Protein AF-A0AAV7KJI5-F1 (afdb_monomer_lite)

Secondary structure (DSSP, 8-state):
----TTS---BTTTBS--PPPTTSPPBHHHHHHHHHHHHHH-TTS-HHHHHHHHHHHHHHHHHHTTPPB--HHHHHHHIIIIIIIHHHHHHHHTTT---HHHHHHHHHHHSSB---B--GGGGS-HHHHHHHHHHHHHHHHHSTTT--S--EEEEEEEEEEEEEEEE-TTS-EEEEEEEEEEEEEEEETTTEEEEEE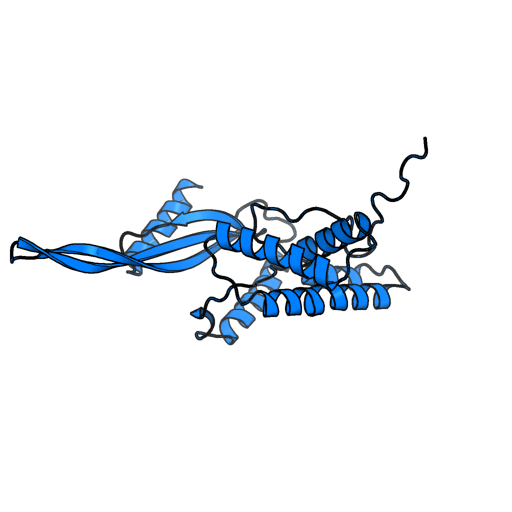--SSSSHHHHHHHHHHHHHTT-

Foldseek 3Di:
DDDDPQAWDADLQLGTQDAQDLQFQGFLSNLLSPLVVVCSVDVPQDLLNSLLVSLVSNCNSCVVVVFAFDDSVVSSVCCVPVRVVLVVVVSVVCPPDPDVVVSVVVNVSRRDGPDGGPDPVVVPDPPVVVVCVVVVVVVCVVCVPDDPDFPDKDKDKDWDWDWDFDQDPVRDTDTDTDIWIKIFIATPPPRHGLDIDTFPDPDPVRVVVRVVVSVVVVD

Sequence (219 aa):
MAENTRSKVFHPIFGYPGPIPENQLPTKLDLYNHYRMLRNEDSKSTRDDIAKELTEVLVRIYNLASIPTISELKIKQYINSDIIERAKYYGKSIQNKQQPDRIQPIISEFNVLFDVSSCKCLIQEDKTRRSRFSVRKELANEAHETINDISAIYFDGRKDQTRVLVEREDGHLHQDTANEEHYTVLSEPGNQYVAHVTPSSGKAKDIARELTDLCRERN

pLDDT: mean 78.89, std 15.3, range [34.59, 96.06]

Organism: NCBI:txid111878

Structure (mmCIF, N/CA/C/O backbone):
data_AF-A0AAV7KJI5-F1
#
_entry.id   AF-A0AAV7KJI5-F1
#
loop_
_atom_site.group_PDB
_atom_site.id
_atom_site.type_symbol
_atom_site.label_atom_id
_atom_site.label_alt_id
_atom_site.label_comp_id
_atom_site.label_asym_id
_atom_site.label_entity_id
_atom_site.label_seq_id
_atom_site.pdbx_PDB_ins_code
_atom_site.Cartn_x
_atom_site.Cartn_y
_atom_site.Cartn_z
_atom_site.occupancy
_atom_site.B_iso_or_equiv
_atom_site.auth_seq_id
_atom_site.auth_comp_id
_atom_site.auth_asym_id
_atom_site.auth_atom_id
_atom_site.pdbx_PDB_model_num
ATOM 1 N N . MET A 1 1 ? 9.181 21.357 -35.802 1.00 34.88 1 MET A N 1
ATOM 2 C CA . MET A 1 1 ? 8.713 21.113 -34.423 1.00 34.88 1 MET A CA 1
ATOM 3 C C . MET A 1 1 ? 9.007 19.653 -34.134 1.00 34.88 1 MET A C 1
ATOM 5 O O . MET A 1 1 ? 8.497 18.810 -34.853 1.00 34.88 1 MET A O 1
ATOM 9 N N . ALA A 1 2 ? 9.959 19.363 -33.247 1.00 34.59 2 ALA A N 1
ATOM 10 C CA . ALA A 1 2 ? 10.408 17.994 -32.998 1.00 34.59 2 ALA A CA 1
ATOM 11 C C . ALA A 1 2 ? 9.456 17.329 -31.997 1.00 34.59 2 ALA A C 1
ATOM 13 O O . ALA A 1 2 ? 9.423 17.706 -30.828 1.00 34.59 2 ALA A O 1
ATOM 14 N N . GLU A 1 3 ? 8.651 16.385 -32.474 1.00 40.00 3 GLU A N 1
ATOM 15 C CA . GLU A 1 3 ? 7.761 15.588 -31.637 1.00 40.00 3 GLU A CA 1
ATOM 16 C C . GLU A 1 3 ? 8.585 14.606 -30.790 1.00 40.00 3 GLU A C 1
ATOM 18 O O . GLU A 1 3 ? 9.380 13.813 -31.297 1.00 40.00 3 GLU A O 1
ATOM 23 N N . ASN A 1 4 ? 8.415 14.697 -29.471 1.00 39.59 4 ASN A N 1
ATOM 24 C CA . ASN A 1 4 ? 9.103 13.913 -28.447 1.00 39.59 4 ASN A CA 1
ATOM 25 C C . ASN A 1 4 ? 8.968 12.390 -28.669 1.00 39.59 4 ASN A C 1
ATOM 27 O O . ASN A 1 4 ? 8.004 11.761 -28.238 1.00 39.59 4 ASN A O 1
ATOM 31 N N . THR A 1 5 ? 9.988 11.754 -29.247 1.00 47.38 5 THR A N 1
ATOM 32 C CA . THR A 1 5 ? 10.053 10.295 -29.482 1.00 47.38 5 THR A CA 1
ATOM 33 C C . THR A 1 5 ? 10.518 9.489 -28.253 1.00 47.38 5 THR A C 1
ATOM 35 O O . THR A 1 5 ? 11.199 8.475 -28.383 1.00 47.38 5 THR A O 1
ATOM 38 N N . ARG A 1 6 ? 10.203 9.934 -27.028 1.00 45.97 6 ARG A N 1
ATOM 39 C CA . ARG A 1 6 ? 10.620 9.255 -25.777 1.00 45.97 6 ARG A CA 1
ATOM 40 C C . ARG A 1 6 ? 9.478 8.828 -24.859 1.00 45.97 6 ARG A C 1
ATOM 42 O O . ARG A 1 6 ? 9.730 8.327 -23.767 1.00 45.97 6 ARG A O 1
ATOM 49 N N . SER A 1 7 ? 8.228 8.948 -25.299 1.00 46.50 7 SER A N 1
ATOM 50 C CA . SER A 1 7 ? 7.136 8.275 -24.598 1.00 46.50 7 SER A CA 1
ATOM 51 C C . SER A 1 7 ? 7.312 6.748 -24.734 1.00 46.50 7 SER A C 1
ATOM 53 O O . SER A 1 7 ? 7.522 6.272 -25.848 1.00 46.50 7 SER A O 1
ATOM 55 N N . LYS A 1 8 ? 7.130 5.984 -23.647 1.00 55.50 8 LYS A N 1
ATOM 56 C CA . LYS A 1 8 ? 6.668 4.573 -23.683 1.00 55.50 8 LYS A CA 1
ATOM 57 C C . LYS A 1 8 ? 7.694 3.459 -23.981 1.00 55.50 8 LYS A C 1
ATOM 59 O O . LYS A 1 8 ? 7.373 2.524 -24.712 1.00 55.50 8 LYS A O 1
ATOM 64 N N . VAL A 1 9 ? 8.898 3.454 -23.399 1.00 69.19 9 VAL A N 1
ATOM 65 C CA . VAL A 1 9 ? 9.767 2.259 -23.526 1.00 69.19 9 VAL A CA 1
ATOM 66 C C . VAL A 1 9 ? 9.162 1.099 -22.724 1.00 69.19 9 VAL A C 1
ATOM 68 O O . VAL A 1 9 ? 9.193 1.092 -21.492 1.00 69.19 9 VAL A O 1
ATOM 71 N N . PHE A 1 10 ? 8.588 0.126 -23.422 1.00 76.62 10 PHE A N 1
ATOM 72 C CA . PHE A 1 10 ? 8.086 -1.128 -22.865 1.00 76.62 10 PHE A CA 1
ATOM 73 C C . PHE A 1 10 ? 9.197 -1.866 -22.094 1.00 76.62 10 PHE A C 1
ATOM 75 O O . PHE A 1 10 ? 10.307 -2.020 -22.602 1.00 76.62 10 PHE A O 1
ATOM 82 N N . HIS A 1 11 ? 8.929 -2.298 -20.857 1.00 81.00 11 HIS A N 1
ATOM 83 C CA . HIS A 1 11 ? 9.826 -3.189 -20.119 1.00 81.00 11 HIS A CA 1
ATOM 84 C C . HIS A 1 11 ? 9.469 -4.647 -20.437 1.00 81.00 11 HIS A C 1
ATOM 86 O O . HIS A 1 11 ? 8.316 -5.018 -20.220 1.00 81.00 11 HIS A O 1
ATOM 92 N N . PRO A 1 12 ? 10.425 -5.505 -20.843 1.00 78.00 12 PRO A N 1
ATOM 93 C CA . PRO A 1 12 ? 10.138 -6.886 -21.255 1.00 78.00 12 PRO A CA 1
ATOM 94 C C . PRO A 1 12 ? 9.394 -7.743 -20.221 1.00 78.00 12 PRO A C 1
ATOM 96 O O . PRO A 1 12 ? 8.715 -8.689 -20.594 1.00 78.00 12 PRO A O 1
ATOM 99 N N . ILE A 1 13 ? 9.548 -7.424 -18.931 1.00 82.75 13 ILE A N 1
ATOM 100 C CA . ILE A 1 13 ? 8.927 -8.157 -17.812 1.00 82.75 13 ILE A CA 1
ATOM 101 C C . ILE A 1 13 ? 7.709 -7.413 -17.249 1.00 82.75 13 ILE A C 1
ATOM 103 O O . ILE A 1 13 ? 6.738 -8.035 -16.847 1.00 82.75 13 ILE A O 1
ATOM 107 N N . PHE A 1 14 ? 7.770 -6.082 -17.188 1.00 86.94 14 PHE A N 1
ATOM 108 C CA . PHE A 1 14 ? 6.873 -5.274 -16.345 1.00 86.94 14 PHE A CA 1
ATOM 109 C C . PHE A 1 14 ? 5.936 -4.379 -17.163 1.00 86.94 14 PHE A C 1
ATOM 111 O O . PHE A 1 14 ? 5.102 -3.676 -16.606 1.00 86.94 14 PHE A O 1
ATOM 118 N N . GLY A 1 15 ? 6.057 -4.409 -18.492 1.00 86.31 15 GLY A N 1
ATOM 119 C CA . GLY A 1 15 ? 5.170 -3.687 -19.388 1.00 86.31 15 GLY A CA 1
ATOM 120 C C . GLY A 1 15 ? 5.436 -2.184 -19.444 1.00 86.31 15 GLY A C 1
ATOM 121 O O . GLY A 1 15 ? 6.583 -1.716 -19.401 1.00 86.31 15 GLY A O 1
ATOM 122 N N . TYR A 1 16 ? 4.362 -1.425 -19.639 1.00 87.62 16 TYR A N 1
ATOM 123 C CA . TYR A 1 16 ? 4.421 0.021 -19.814 1.00 87.62 16 TYR A CA 1
ATOM 124 C C . TYR A 1 16 ? 4.447 0.753 -18.466 1.00 87.62 16 TYR A C 1
ATOM 126 O O . TYR A 1 16 ? 3.773 0.330 -17.530 1.00 87.62 16 TYR A O 1
ATOM 134 N N . PRO A 1 17 ? 5.207 1.859 -18.359 1.00 91.25 17 PRO A N 1
ATOM 135 C CA . PRO A 1 17 ? 5.111 2.739 -17.200 1.00 91.25 17 PRO A CA 1
ATOM 136 C C . PRO A 1 17 ? 3.705 3.349 -17.110 1.00 91.25 17 PRO A C 1
ATOM 138 O O . PRO A 1 17 ? 3.069 3.584 -18.139 1.00 91.25 17 PRO A O 1
ATOM 141 N N . GLY A 1 18 ? 3.248 3.629 -15.893 1.00 90.50 18 GLY A N 1
ATOM 142 C CA . GLY A 1 18 ? 1.909 4.152 -15.637 1.00 90.50 18 GLY A CA 1
ATOM 143 C C . GLY A 1 18 ? 1.762 4.720 -14.223 1.00 90.50 18 GLY A C 1
ATOM 144 O O . GLY A 1 18 ? 2.649 4.513 -13.392 1.00 90.50 18 GLY A O 1
ATOM 145 N N . PRO A 1 19 ? 0.677 5.467 -13.958 1.00 91.88 19 PRO A N 1
ATOM 146 C CA . PRO A 1 19 ? 0.412 6.055 -12.651 1.00 91.88 19 PRO A CA 1
ATOM 147 C C . PRO A 1 19 ? 0.072 4.993 -11.599 1.00 91.88 19 PRO A C 1
ATOM 149 O O . PRO A 1 19 ? -0.414 3.913 -11.936 1.00 91.88 19 PRO A O 1
ATOM 152 N N . ILE A 1 20 ? 0.291 5.320 -10.321 1.00 92.12 20 ILE A N 1
ATOM 153 C CA . ILE A 1 20 ? -0.246 4.516 -9.218 1.00 92.12 20 ILE A CA 1
ATOM 154 C C . ILE A 1 20 ? -1.761 4.743 -9.158 1.00 92.12 20 ILE A C 1
ATOM 156 O O . ILE A 1 20 ? -2.197 5.894 -9.205 1.00 92.12 20 ILE A O 1
ATOM 160 N N . PRO A 1 21 ? -2.574 3.686 -9.045 1.00 87.69 21 PRO A N 1
ATOM 161 C CA . PRO A 1 21 ? -4.011 3.835 -8.879 1.00 87.69 21 PRO A CA 1
ATOM 162 C C . PRO A 1 21 ? -4.333 4.39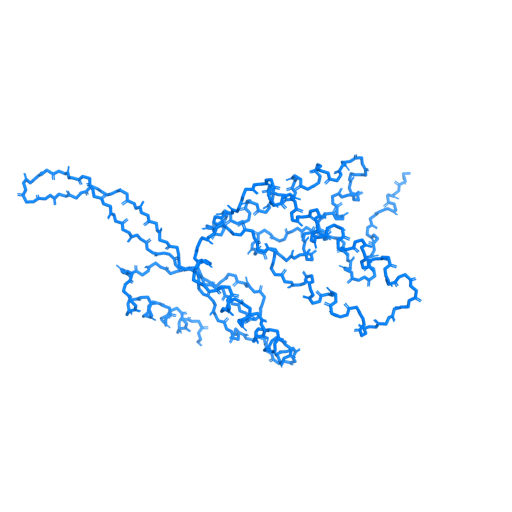5 -7.484 1.00 87.69 21 PRO A C 1
ATOM 164 O O . PRO A 1 21 ? -3.939 3.827 -6.471 1.00 87.69 21 PRO A O 1
ATOM 167 N N . GLU A 1 22 ? -5.058 5.514 -7.427 1.00 82.50 22 GLU A N 1
ATOM 168 C CA . GLU A 1 22 ? -5.331 6.233 -6.167 1.00 82.50 22 GLU A CA 1
ATOM 169 C C . GLU A 1 22 ? -6.408 5.565 -5.296 1.00 82.50 22 GLU A C 1
ATOM 171 O O . GLU A 1 22 ? -6.416 5.733 -4.080 1.00 82.50 22 GLU A O 1
ATOM 176 N N . ASN A 1 23 ? -7.299 4.781 -5.912 1.00 83.62 23 ASN A N 1
ATOM 177 C CA . ASN A 1 23 ? -8.471 4.182 -5.258 1.00 83.62 23 ASN A CA 1
ATOM 178 C C . ASN A 1 23 ? -8.266 2.718 -4.832 1.00 83.62 23 ASN A C 1
ATOM 180 O O . ASN A 1 23 ? -9.233 2.031 -4.506 1.00 83.62 23 ASN A O 1
ATOM 184 N N . GLN A 1 24 ? -7.034 2.212 -4.870 1.00 86.00 24 GLN A N 1
ATOM 185 C CA . GLN A 1 24 ? -6.709 0.860 -4.417 1.00 86.00 24 GLN A CA 1
ATOM 186 C C . GLN A 1 24 ? -5.315 0.829 -3.801 1.00 86.00 24 GLN A C 1
ATOM 188 O O . GLN A 1 24 ? -4.459 1.653 -4.124 1.00 86.00 24 GLN A O 1
ATOM 193 N N . LEU A 1 25 ? -5.071 -0.142 -2.922 1.00 88.81 25 LEU A N 1
ATOM 194 C CA . LEU A 1 25 ? -3.738 -0.316 -2.365 1.00 88.81 25 LEU A CA 1
ATOM 195 C C . LEU A 1 25 ? -2.778 -0.821 -3.457 1.00 88.81 25 LEU A C 1
ATOM 197 O O . LEU A 1 25 ? -3.089 -1.797 -4.142 1.00 88.81 25 LEU A O 1
ATOM 201 N N . PRO A 1 26 ? -1.609 -0.186 -3.629 1.00 93.94 26 PRO A N 1
ATOM 202 C CA . PRO A 1 26 ? -0.762 -0.454 -4.777 1.00 93.94 26 PRO A CA 1
ATOM 203 C C . PRO A 1 26 ? 0.067 -1.724 -4.621 1.00 93.94 26 PRO A C 1
ATOM 205 O O . PRO A 1 26 ? 0.576 -2.062 -3.546 1.00 93.94 26 PRO A O 1
ATOM 208 N N . THR A 1 27 ? 0.260 -2.407 -5.741 1.00 94.12 27 THR A N 1
ATOM 209 C CA . THR A 1 27 ? 1.185 -3.530 -5.856 1.00 94.12 27 THR A CA 1
ATOM 210 C C . THR A 1 27 ? 2.627 -3.049 -6.014 1.00 94.12 27 THR A C 1
ATOM 212 O O . THR A 1 27 ? 2.916 -1.877 -6.286 1.00 94.12 27 THR A O 1
ATOM 215 N N . LYS A 1 28 ? 3.578 -3.979 -5.891 1.00 94.50 28 LYS A N 1
ATOM 216 C CA . LYS A 1 28 ? 4.982 -3.706 -6.237 1.00 94.50 28 LYS A CA 1
ATOM 217 C C . LYS A 1 28 ? 5.140 -3.315 -7.709 1.00 94.50 28 LYS A C 1
ATOM 219 O O . LYS A 1 28 ? 6.013 -2.507 -8.032 1.00 94.50 28 LYS A O 1
ATOM 224 N N . LEU A 1 29 ? 4.314 -3.882 -8.589 1.00 93.38 29 LEU A N 1
ATOM 225 C CA . LEU A 1 29 ? 4.296 -3.565 -10.012 1.00 93.38 29 LEU A CA 1
ATOM 226 C C . LEU A 1 29 ? 3.851 -2.121 -10.254 1.00 93.38 29 LEU A C 1
ATOM 228 O O . LEU A 1 29 ? 4.531 -1.410 -10.992 1.00 93.38 29 LEU A O 1
ATOM 232 N N . ASP A 1 30 ? 2.785 -1.670 -9.590 1.00 94.56 30 ASP A N 1
ATOM 233 C CA . ASP A 1 30 ? 2.284 -0.292 -9.706 1.00 94.56 30 ASP A CA 1
ATOM 234 C C . ASP A 1 30 ? 3.368 0.718 -9.316 1.00 94.56 30 ASP A C 1
ATOM 236 O O . ASP A 1 30 ? 3.661 1.658 -10.057 1.00 94.56 30 ASP A O 1
ATOM 240 N N . LEU A 1 31 ? 4.051 0.465 -8.194 1.00 94.56 31 LEU A N 1
ATOM 241 C CA . LEU A 1 31 ? 5.170 1.289 -7.735 1.00 94.56 31 LEU A CA 1
ATOM 242 C C . LEU A 1 31 ? 6.329 1.314 -8.725 1.00 94.56 31 LEU A C 1
ATOM 244 O O . LEU A 1 31 ? 6.914 2.369 -8.969 1.00 94.56 31 LEU A O 1
ATOM 248 N N . TYR A 1 32 ? 6.683 0.163 -9.297 1.00 94.56 32 TYR A N 1
ATOM 249 C CA . TYR A 1 32 ? 7.752 0.096 -10.285 1.00 94.56 32 TYR A CA 1
ATOM 250 C C . TYR A 1 32 ? 7.386 0.834 -11.579 1.00 94.56 32 TYR A C 1
ATOM 252 O O . TYR A 1 32 ? 8.214 1.556 -12.145 1.00 94.56 32 TYR A O 1
ATOM 260 N N . ASN A 1 33 ? 6.150 0.683 -12.046 1.00 93.44 33 ASN A N 1
ATOM 261 C CA . ASN A 1 33 ? 5.668 1.342 -13.253 1.00 93.44 33 ASN A CA 1
ATOM 262 C C . ASN A 1 33 ? 5.593 2.859 -13.071 1.00 93.44 33 ASN A C 1
ATOM 264 O O . ASN A 1 33 ? 6.010 3.585 -13.979 1.00 93.44 33 ASN A O 1
ATOM 268 N N . HIS A 1 34 ? 5.194 3.330 -11.890 1.00 93.88 34 HIS A N 1
ATOM 269 C CA . HIS A 1 34 ? 5.206 4.752 -11.561 1.00 93.88 34 HIS A CA 1
ATOM 270 C C . HIS A 1 34 ? 6.619 5.304 -11.390 1.00 93.88 34 HIS A C 1
ATOM 272 O O . HIS A 1 34 ? 6.947 6.337 -11.964 1.00 93.88 34 HIS A O 1
ATOM 278 N N . TYR A 1 35 ? 7.508 4.567 -10.713 1.00 93.31 35 TYR A N 1
ATOM 279 C CA . TYR A 1 35 ? 8.932 4.904 -10.636 1.00 93.31 35 TYR A CA 1
ATOM 280 C C . TYR A 1 35 ? 9.530 5.142 -12.029 1.00 93.31 35 TYR A C 1
ATOM 282 O O . TYR A 1 35 ? 10.266 6.104 -12.257 1.00 93.31 35 TYR A O 1
ATOM 290 N N . ARG A 1 36 ? 9.217 4.258 -12.984 1.00 91.62 36 ARG A N 1
ATOM 291 C CA . ARG A 1 36 ? 9.671 4.401 -14.371 1.00 91.62 36 ARG A CA 1
ATOM 292 C C . ARG A 1 36 ? 9.017 5.576 -15.084 1.00 91.62 36 ARG A C 1
ATOM 294 O O . ARG A 1 36 ? 9.694 6.198 -15.894 1.00 91.62 36 ARG A O 1
ATOM 301 N N . MET A 1 37 ? 7.740 5.851 -14.824 1.00 91.62 37 MET A N 1
ATOM 302 C CA . MET A 1 37 ? 7.028 7.003 -15.380 1.00 91.62 37 MET A CA 1
ATOM 303 C C . MET A 1 37 ? 7.731 8.304 -14.979 1.00 91.62 37 MET A C 1
ATOM 305 O O . MET A 1 37 ? 8.236 9.001 -15.856 1.00 91.62 37 MET A O 1
ATOM 309 N N . LEU A 1 38 ? 7.917 8.521 -13.673 1.00 90.88 38 LEU A N 1
ATOM 310 C CA . LEU A 1 38 ? 8.595 9.696 -13.117 1.00 90.88 38 LEU A CA 1
ATOM 311 C C . LEU A 1 38 ? 10.031 9.828 -13.634 1.00 90.88 38 LEU A C 1
ATOM 313 O O . LEU A 1 38 ? 10.463 10.896 -14.059 1.00 90.88 38 LEU A O 1
ATOM 317 N N . ARG A 1 39 ? 10.772 8.716 -13.697 1.00 89.06 39 ARG A N 1
ATOM 318 C CA . ARG A 1 39 ? 12.143 8.718 -14.224 1.00 89.06 39 ARG A CA 1
ATOM 319 C C . ARG A 1 39 ? 12.229 9.047 -15.719 1.00 89.06 39 ARG A C 1
ATOM 321 O O . ARG A 1 39 ? 13.261 9.540 -16.177 1.00 89.06 39 ARG A O 1
ATOM 328 N N . ASN A 1 40 ? 11.198 8.712 -16.491 1.00 86.06 40 ASN A N 1
ATOM 329 C CA . ASN A 1 40 ? 11.136 9.043 -17.912 1.00 86.06 40 ASN A CA 1
ATOM 330 C C . ASN A 1 40 ? 10.734 10.507 -18.131 1.00 86.06 40 ASN A C 1
ATOM 332 O O . ASN A 1 40 ? 11.201 11.113 -19.093 1.00 86.06 40 ASN A O 1
ATOM 336 N N . GLU A 1 41 ? 9.881 11.050 -17.261 1.00 85.44 41 GLU A N 1
ATOM 337 C CA . GLU A 1 41 ? 9.426 12.444 -17.287 1.00 85.44 41 GLU A CA 1
ATOM 338 C C . GLU A 1 41 ? 10.533 13.409 -16.853 1.00 85.44 41 GLU A C 1
ATOM 340 O O . GLU A 1 41 ? 10.790 14.396 -17.545 1.00 85.44 41 GLU A O 1
ATOM 345 N N . ASP A 1 42 ? 11.260 13.078 -15.784 1.00 84.25 42 ASP A N 1
ATOM 346 C CA . ASP A 1 42 ? 12.420 13.833 -15.329 1.00 84.25 42 ASP A CA 1
ATOM 347 C C . ASP A 1 42 ? 13.654 12.943 -15.130 1.00 84.25 42 ASP A C 1
ATOM 349 O O . ASP A 1 42 ? 13.923 12.375 -14.071 1.00 84.25 42 ASP A O 1
ATOM 353 N N . SER A 1 43 ? 14.479 12.886 -16.176 1.00 77.38 43 SER A N 1
ATOM 354 C CA . SER A 1 43 ? 15.752 12.157 -16.152 1.00 77.38 43 SER A CA 1
ATOM 355 C C . SER A 1 43 ? 16.803 12.723 -15.184 1.00 77.38 43 SER A C 1
ATOM 357 O O . SER A 1 43 ? 17.810 12.049 -14.949 1.00 77.38 43 SER A O 1
ATOM 359 N N . LYS A 1 44 ? 16.616 13.946 -14.660 1.00 85.12 44 LYS A N 1
ATOM 360 C CA . LYS A 1 44 ? 17.558 14.589 -13.729 1.00 85.12 44 LYS A CA 1
ATOM 361 C C . LYS A 1 44 ? 17.265 14.242 -12.275 1.00 85.12 44 LYS A C 1
ATOM 363 O O . LYS A 1 44 ? 18.202 14.232 -11.478 1.00 85.12 44 LYS A O 1
ATOM 368 N N . SER A 1 45 ? 16.005 13.960 -11.950 1.00 87.00 45 SER A N 1
ATOM 369 C CA . SER A 1 45 ? 15.586 13.566 -10.608 1.00 87.00 45 SER A CA 1
ATOM 370 C C . SER A 1 45 ? 16.392 12.366 -10.117 1.00 87.00 45 SER A C 1
ATOM 372 O O . SER A 1 45 ? 16.588 11.368 -10.826 1.00 87.00 45 SER A O 1
ATOM 374 N N . THR A 1 46 ? 16.910 12.461 -8.892 1.00 90.31 46 THR A N 1
ATOM 375 C CA . THR A 1 46 ? 17.709 11.376 -8.333 1.00 90.31 46 THR A CA 1
ATOM 376 C C . THR A 1 46 ? 16.814 10.209 -7.930 1.00 90.31 46 THR A C 1
ATOM 378 O O . THR A 1 46 ? 15.600 10.324 -7.761 1.00 90.31 46 THR A O 1
ATOM 381 N N . ARG A 1 47 ? 17.424 9.037 -7.727 1.00 87.62 47 ARG A N 1
ATOM 382 C CA . ARG A 1 47 ? 16.702 7.872 -7.200 1.00 87.62 47 ARG A CA 1
ATOM 383 C C . ARG A 1 47 ? 16.045 8.172 -5.845 1.00 87.62 47 ARG A C 1
ATOM 385 O O . ARG A 1 47 ? 14.993 7.605 -5.573 1.00 87.62 47 ARG A O 1
ATOM 392 N N . ASP A 1 48 ? 16.667 9.010 -5.016 1.00 89.12 48 ASP A N 1
ATOM 393 C CA . ASP A 1 48 ? 16.123 9.353 -3.701 1.00 89.12 48 ASP A CA 1
ATOM 394 C C . ASP A 1 48 ? 14.935 10.317 -3.803 1.00 89.12 48 ASP A C 1
ATOM 396 O O . ASP A 1 48 ? 13.958 10.129 -3.081 1.00 89.12 48 ASP A O 1
ATOM 400 N N . ASP A 1 49 ? 14.979 11.262 -4.749 1.00 91.62 49 ASP A N 1
ATOM 401 C CA . ASP A 1 49 ? 13.875 12.194 -5.017 1.00 91.62 49 ASP A CA 1
ATOM 402 C C . ASP A 1 49 ? 12.619 11.435 -5.459 1.00 91.62 49 ASP A C 1
ATOM 404 O O . ASP A 1 49 ? 11.556 11.584 -4.862 1.00 91.62 49 ASP A O 1
ATOM 408 N N . ILE A 1 50 ? 12.763 10.515 -6.420 1.00 92.88 50 ILE A N 1
ATOM 409 C CA . ILE A 1 50 ? 11.640 9.694 -6.898 1.00 92.88 50 ILE A CA 1
ATOM 410 C C . ILE A 1 50 ? 11.130 8.766 -5.782 1.00 92.88 50 ILE A C 1
ATOM 412 O O . ILE A 1 50 ? 9.928 8.565 -5.628 1.00 92.88 50 ILE A O 1
ATOM 416 N N . ALA A 1 51 ? 12.025 8.190 -4.968 1.00 93.56 51 ALA A N 1
ATOM 417 C CA . ALA A 1 51 ? 11.616 7.352 -3.837 1.00 93.56 51 ALA A CA 1
ATOM 418 C C . ALA A 1 51 ? 10.854 8.149 -2.767 1.00 93.56 51 ALA A C 1
ATOM 420 O O . ALA A 1 51 ? 9.966 7.599 -2.112 1.00 93.56 51 ALA A O 1
ATOM 421 N N . LYS A 1 52 ? 11.195 9.428 -2.581 1.00 94.38 52 LYS A N 1
ATOM 422 C CA . LYS A 1 52 ? 10.468 10.340 -1.699 1.00 94.38 52 LYS A CA 1
ATOM 423 C C . LYS A 1 52 ? 9.063 10.605 -2.238 1.00 94.38 52 LYS A C 1
ATOM 425 O O . LYS A 1 52 ? 8.109 10.391 -1.501 1.00 94.38 52 LYS A O 1
ATOM 430 N N . GLU A 1 53 ? 8.932 10.951 -3.514 1.00 94.19 53 GLU A N 1
ATOM 431 C CA . GLU A 1 53 ? 7.629 11.170 -4.156 1.00 94.19 53 GLU A CA 1
ATOM 432 C C . GLU A 1 53 ? 6.727 9.928 -4.067 1.00 94.19 53 GLU A C 1
ATOM 434 O O . GLU A 1 53 ? 5.588 10.004 -3.610 1.00 94.19 53 GLU A O 1
ATOM 439 N N . LEU A 1 54 ? 7.271 8.748 -4.380 1.00 94.62 54 LEU A N 1
ATOM 440 C CA . LEU A 1 54 ? 6.563 7.474 -4.221 1.00 94.62 54 LEU A CA 1
ATOM 441 C C . LEU A 1 54 ? 6.108 7.234 -2.776 1.00 94.62 54 LEU A C 1
ATOM 443 O O . LEU A 1 54 ? 5.012 6.728 -2.551 1.00 94.62 54 LEU A O 1
ATOM 447 N N . THR A 1 55 ? 6.937 7.593 -1.795 1.00 96.06 55 THR A N 1
ATOM 448 C CA . THR A 1 55 ? 6.591 7.466 -0.372 1.00 96.06 55 THR A CA 1
ATOM 449 C C . THR A 1 55 ? 5.427 8.383 -0.007 1.00 96.06 55 THR A C 1
ATOM 451 O O . THR A 1 55 ? 4.500 7.936 0.663 1.00 96.06 55 THR A O 1
ATOM 454 N N . GLU A 1 56 ? 5.429 9.631 -0.477 1.00 94.69 56 GLU A N 1
ATOM 455 C CA . GLU A 1 56 ? 4.342 10.586 -0.235 1.00 94.69 56 GLU A CA 1
ATOM 456 C C . GLU A 1 56 ? 3.018 10.105 -0.851 1.00 94.69 56 GLU A C 1
ATOM 458 O O . GLU A 1 56 ? 1.969 10.178 -0.207 1.00 94.69 56 GLU A O 1
ATOM 463 N N . VAL A 1 57 ? 3.059 9.556 -2.071 1.00 94.38 57 VAL A N 1
ATOM 464 C CA . VAL A 1 57 ? 1.883 8.958 -2.727 1.00 94.38 57 VAL A CA 1
ATOM 465 C C . VAL A 1 57 ? 1.381 7.737 -1.952 1.00 94.38 57 VAL A C 1
ATOM 467 O O . VAL A 1 57 ? 0.186 7.635 -1.680 1.00 94.38 57 VAL A O 1
ATOM 470 N N . LEU A 1 58 ? 2.280 6.843 -1.532 1.00 94.12 58 LEU A N 1
ATOM 471 C CA . LEU A 1 58 ? 1.924 5.666 -0.736 1.00 94.12 58 LEU A CA 1
ATOM 472 C C . LEU A 1 58 ? 1.248 6.035 0.580 1.00 94.12 58 LEU A C 1
ATOM 474 O O . LEU A 1 58 ? 0.179 5.515 0.886 1.00 94.12 58 LEU A O 1
ATOM 478 N N . VAL A 1 59 ? 1.857 6.937 1.348 1.00 93.94 59 VAL A N 1
ATOM 479 C CA . VAL A 1 59 ? 1.307 7.389 2.631 1.00 93.94 59 VAL A CA 1
ATOM 480 C C . VAL A 1 59 ? -0.081 7.988 2.425 1.00 93.94 59 VAL A C 1
ATOM 482 O O . VAL A 1 59 ? -0.993 7.689 3.190 1.00 93.9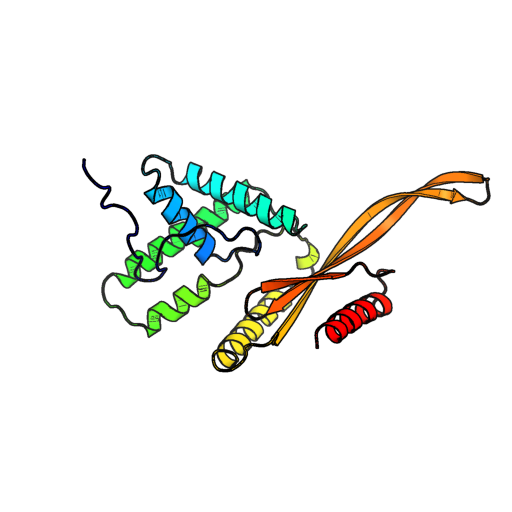4 59 VAL A O 1
ATOM 485 N N . ARG A 1 60 ? -0.281 8.765 1.356 1.00 92.75 60 ARG A N 1
ATOM 486 C CA . ARG A 1 60 ? -1.594 9.319 1.006 1.00 92.75 60 ARG A CA 1
ATOM 487 C C . ARG A 1 60 ? -2.633 8.227 0.748 1.00 92.75 60 ARG A C 1
ATOM 489 O O . ARG A 1 60 ? -3.699 8.287 1.348 1.00 92.75 60 ARG A O 1
ATOM 496 N N . ILE A 1 61 ? -2.327 7.233 -0.089 1.00 91.62 61 ILE A N 1
ATOM 497 C CA . ILE A 1 61 ? -3.255 6.134 -0.414 1.00 91.62 61 ILE A CA 1
ATOM 498 C C . ILE A 1 61 ? -3.611 5.328 0.841 1.00 91.62 61 ILE A C 1
ATOM 500 O O . ILE A 1 61 ? -4.780 5.049 1.098 1.00 91.62 61 ILE A O 1
ATOM 504 N N . TYR A 1 62 ? -2.618 4.996 1.665 1.00 89.00 62 TYR A N 1
ATOM 505 C CA . TYR A 1 62 ? -2.845 4.265 2.911 1.00 89.00 62 TYR A CA 1
ATOM 506 C C . TYR A 1 62 ? -3.670 5.079 3.917 1.00 89.00 62 TYR A C 1
ATOM 508 O O . TYR A 1 62 ? -4.579 4.535 4.540 1.00 89.00 62 TYR A O 1
ATOM 516 N N . ASN A 1 63 ? -3.427 6.388 4.016 1.00 86.00 63 ASN A N 1
ATOM 517 C CA . ASN A 1 63 ? -4.233 7.282 4.846 1.00 86.00 63 ASN A CA 1
ATOM 518 C C . ASN A 1 63 ? -5.680 7.390 4.346 1.00 86.00 63 ASN A C 1
ATOM 520 O O . ASN A 1 63 ? -6.593 7.395 5.168 1.00 86.00 63 ASN A O 1
ATOM 524 N N . LEU A 1 64 ? -5.909 7.432 3.027 1.00 85.50 64 LEU A N 1
ATOM 525 C CA . LEU A 1 64 ? -7.260 7.392 2.447 1.00 85.50 64 LEU A CA 1
ATOM 526 C C . LEU A 1 64 ? -7.989 6.092 2.810 1.00 85.50 64 LEU A C 1
ATOM 528 O O . LEU A 1 64 ? -9.185 6.111 3.082 1.00 85.50 64 LEU A O 1
ATOM 532 N N . ALA A 1 65 ? -7.256 4.981 2.894 1.00 80.62 65 ALA A N 1
ATOM 533 C CA . ALA A 1 65 ? -7.772 3.701 3.369 1.00 80.62 65 ALA A CA 1
ATOM 534 C C . ALA A 1 65 ? -7.864 3.598 4.907 1.00 80.62 65 ALA A C 1
ATOM 536 O O . ALA A 1 65 ? -8.231 2.547 5.425 1.00 80.62 65 ALA A O 1
ATOM 537 N N . SER A 1 66 ? -7.534 4.658 5.657 1.00 82.12 66 SER A N 1
ATOM 538 C CA . SER A 1 66 ? -7.439 4.650 7.128 1.00 82.12 66 SER A CA 1
ATOM 539 C C . SER A 1 66 ? -6.465 3.602 7.696 1.00 82.12 66 SER A C 1
ATOM 541 O O . SER A 1 66 ? -6.609 3.162 8.839 1.00 82.12 66 SER A O 1
ATOM 543 N N . ILE A 1 67 ? -5.452 3.208 6.919 1.00 80.06 67 ILE A N 1
ATOM 544 C CA . ILE A 1 67 ? -4.437 2.226 7.312 1.00 80.06 67 ILE A CA 1
ATOM 545 C C . ILE A 1 67 ? -3.179 2.973 7.770 1.00 80.06 67 ILE A C 1
ATOM 547 O O . ILE A 1 67 ? -2.562 3.684 6.974 1.00 80.06 67 ILE A O 1
ATOM 551 N N . PRO A 1 68 ? -2.738 2.807 9.029 1.00 84.62 68 PRO A N 1
ATOM 552 C CA . PRO A 1 68 ? -1.534 3.470 9.508 1.00 84.62 68 PRO A CA 1
ATOM 553 C C . PRO A 1 68 ? -0.296 2.864 8.839 1.00 84.62 68 PRO A C 1
ATOM 555 O O . PRO A 1 68 ? -0.200 1.645 8.700 1.00 84.62 68 PRO A O 1
ATOM 558 N N . THR A 1 69 ? 0.681 3.691 8.462 1.00 89.75 69 THR A N 1
ATOM 559 C CA . THR A 1 69 ? 1.913 3.243 7.791 1.00 89.75 69 THR A CA 1
ATOM 560 C C . THR A 1 69 ? 3.118 3.199 8.729 1.00 89.75 69 THR A C 1
ATOM 562 O O . THR A 1 69 ? 3.133 3.829 9.790 1.00 89.75 69 THR A O 1
ATOM 565 N N . ILE A 1 70 ? 4.157 2.450 8.351 1.00 90.00 70 ILE A N 1
ATOM 566 C CA . ILE A 1 70 ? 5.492 2.525 8.963 1.00 90.00 70 ILE A CA 1
ATOM 567 C C . ILE A 1 70 ? 6.148 3.884 8.672 1.00 90.00 70 ILE A C 1
ATOM 569 O O . ILE A 1 70 ? 5.623 4.700 7.916 1.00 90.00 70 ILE A O 1
ATOM 573 N N . SER A 1 71 ? 7.317 4.136 9.269 1.00 93.06 71 SER A N 1
ATOM 574 C CA . SER A 1 71 ? 8.040 5.389 9.043 1.00 93.06 71 SER A CA 1
ATOM 575 C C . SER A 1 71 ? 8.421 5.574 7.573 1.00 93.06 71 SER A C 1
ATOM 577 O O . SER A 1 71 ? 8.891 4.637 6.925 1.00 93.06 71 SER A O 1
ATOM 579 N N . GLU A 1 72 ? 8.310 6.806 7.072 1.00 93.75 72 GLU A N 1
ATOM 580 C CA . GLU A 1 72 ? 8.679 7.167 5.694 1.00 93.75 72 GLU A CA 1
ATOM 581 C C . GLU A 1 72 ? 10.098 6.716 5.331 1.00 93.75 72 GLU A C 1
ATOM 583 O O . GLU A 1 72 ? 10.340 6.222 4.234 1.00 93.75 72 GLU A O 1
ATOM 588 N N . LEU A 1 73 ? 11.036 6.790 6.283 1.00 93.44 73 LEU A N 1
ATOM 589 C CA . LEU A 1 73 ? 12.400 6.300 6.091 1.00 93.44 73 LEU A CA 1
ATOM 590 C C . LEU A 1 73 ? 12.438 4.802 5.738 1.00 93.44 73 LEU A C 1
ATOM 592 O O . LEU A 1 73 ? 13.191 4.404 4.849 1.00 93.44 73 LEU A O 1
ATOM 596 N N . LYS A 1 74 ? 11.626 3.971 6.405 1.00 93.38 74 LYS A N 1
ATOM 597 C CA . LYS A 1 74 ? 11.525 2.537 6.098 1.00 93.38 74 LYS A CA 1
ATOM 598 C C . LYS A 1 74 ? 10.824 2.295 4.765 1.00 93.38 74 LYS A C 1
ATOM 600 O O . LYS A 1 74 ? 11.279 1.450 4.003 1.00 93.38 74 LYS A O 1
ATOM 605 N N . ILE A 1 75 ? 9.774 3.059 4.457 1.00 94.31 75 ILE A N 1
ATOM 606 C CA . ILE A 1 75 ? 9.082 2.975 3.162 1.00 94.31 75 ILE A CA 1
ATOM 607 C C . ILE A 1 75 ? 10.068 3.266 2.024 1.00 94.31 75 ILE A C 1
ATOM 609 O O . ILE A 1 75 ? 10.215 2.451 1.113 1.00 94.31 75 ILE A O 1
ATOM 613 N N . LYS A 1 76 ? 10.840 4.357 2.129 1.00 95.25 76 LYS A N 1
ATOM 614 C CA . LYS A 1 76 ? 11.915 4.689 1.182 1.00 95.25 76 LYS A CA 1
ATOM 615 C C . LYS A 1 76 ? 12.935 3.560 1.048 1.00 95.25 76 LYS A C 1
ATOM 617 O O . LYS A 1 76 ? 13.374 3.261 -0.063 1.00 95.25 76 LYS A O 1
ATOM 622 N N . GLN A 1 77 ? 13.341 2.931 2.154 1.00 93.12 77 GLN A N 1
ATOM 623 C CA . GLN A 1 77 ? 14.262 1.788 2.124 1.00 93.12 77 GLN A CA 1
ATOM 624 C C . GLN A 1 77 ? 13.667 0.600 1.357 1.00 93.12 77 GLN A C 1
ATOM 626 O O . GLN A 1 77 ? 14.357 0.049 0.502 1.00 93.12 77 GLN A O 1
ATOM 631 N N . TYR A 1 78 ? 12.397 0.260 1.590 1.00 93.81 78 TYR A N 1
ATOM 632 C CA . TYR A 1 78 ? 11.710 -0.833 0.896 1.00 93.81 78 TYR A CA 1
ATOM 633 C C . TYR A 1 78 ? 11.497 -0.552 -0.590 1.00 93.81 78 TYR A C 1
ATOM 635 O O . TYR A 1 78 ? 11.763 -1.425 -1.410 1.00 93.81 78 TYR A O 1
ATOM 643 N N . ILE A 1 79 ? 11.111 0.667 -0.977 1.00 94.88 79 ILE A N 1
ATOM 644 C CA . ILE A 1 79 ? 11.032 1.053 -2.398 1.00 94.88 79 ILE A CA 1
ATOM 645 C C . ILE A 1 79 ? 12.390 0.825 -3.071 1.00 94.88 79 ILE A C 1
ATOM 647 O O . ILE A 1 79 ? 12.506 0.245 -4.151 1.00 94.88 79 ILE A O 1
ATOM 651 N N . ASN A 1 80 ? 13.453 1.249 -2.400 1.00 92.62 80 ASN A N 1
ATOM 652 C CA . ASN A 1 80 ? 14.803 1.121 -2.903 1.00 92.62 80 ASN A CA 1
ATOM 653 C C . ASN A 1 80 ? 15.262 -0.342 -3.040 1.00 92.62 80 ASN A C 1
ATOM 655 O O . ASN A 1 80 ? 15.782 -0.704 -4.098 1.00 92.62 80 ASN A O 1
ATOM 659 N N . SER A 1 81 ? 15.083 -1.175 -2.011 1.00 89.81 81 SER A N 1
ATOM 660 C CA . SER A 1 81 ? 15.548 -2.569 -2.008 1.00 89.81 81 SER A CA 1
ATOM 661 C C . SER A 1 81 ? 14.638 -3.508 -2.798 1.00 89.81 81 SER A C 1
ATOM 663 O O . SER A 1 81 ? 15.114 -4.263 -3.648 1.00 89.81 81 SER A O 1
ATOM 665 N N . ASP A 1 82 ? 13.334 -3.454 -2.541 1.00 87.56 82 ASP A N 1
ATOM 666 C CA . ASP A 1 82 ? 12.381 -4.488 -2.951 1.00 87.56 82 ASP A CA 1
ATOM 667 C C . ASP A 1 82 ? 11.756 -4.202 -4.309 1.00 87.56 82 ASP A C 1
ATOM 669 O O . ASP A 1 82 ? 11.318 -5.136 -4.979 1.00 87.56 82 ASP A O 1
ATOM 673 N N . ILE A 1 83 ? 11.750 -2.935 -4.726 1.00 92.75 83 ILE A N 1
ATOM 674 C CA . ILE A 1 83 ? 11.214 -2.518 -6.021 1.00 92.75 83 ILE A CA 1
ATOM 675 C C . ILE A 1 83 ? 12.365 -2.236 -6.982 1.00 92.75 83 ILE A C 1
ATOM 677 O O . ILE A 1 83 ? 12.556 -2.955 -7.962 1.00 92.75 83 ILE A O 1
ATOM 681 N N . ILE A 1 84 ? 13.176 -1.215 -6.695 1.00 90.88 84 ILE A N 1
ATOM 682 C CA . ILE A 1 84 ? 14.150 -0.689 -7.660 1.00 90.88 84 ILE A CA 1
ATOM 683 C C . ILE A 1 84 ? 15.306 -1.669 -7.886 1.00 90.88 84 ILE A C 1
ATOM 685 O O . ILE A 1 84 ? 15.587 -2.032 -9.030 1.00 90.88 84 ILE A O 1
ATOM 689 N N . GLU A 1 85 ? 16.004 -2.093 -6.828 1.00 90.69 85 GLU A N 1
ATOM 690 C CA . GLU A 1 85 ? 17.152 -2.999 -6.979 1.00 90.69 85 GLU A CA 1
ATOM 691 C C . GLU A 1 85 ? 16.729 -4.397 -7.441 1.00 90.69 85 GLU A C 1
ATOM 693 O O . GLU A 1 85 ? 17.379 -4.987 -8.308 1.00 90.69 85 GLU A O 1
ATOM 698 N N . ARG A 1 86 ? 15.588 -4.892 -6.955 1.00 89.56 86 ARG A N 1
ATOM 699 C CA . ARG A 1 86 ? 15.042 -6.192 -7.357 1.00 89.56 86 ARG A CA 1
ATOM 700 C C . ARG A 1 86 ? 14.633 -6.225 -8.832 1.00 89.56 86 ARG A C 1
ATOM 702 O O . ARG A 1 86 ? 15.015 -7.142 -9.556 1.00 89.56 86 ARG A O 1
ATOM 709 N N . ALA A 1 87 ? 13.962 -5.183 -9.324 1.00 88.44 87 ALA A N 1
ATOM 710 C CA . ALA A 1 87 ? 13.623 -5.073 -10.742 1.00 88.44 87 ALA A CA 1
ATOM 711 C C . ALA A 1 87 ? 14.870 -4.948 -11.633 1.00 88.44 87 ALA A C 1
ATOM 713 O O . ALA A 1 87 ? 14.924 -5.553 -12.703 1.00 88.44 87 ALA A O 1
ATOM 714 N N . LYS A 1 88 ? 15.909 -4.220 -11.193 1.00 87.25 88 LYS A N 1
ATOM 715 C CA . LYS A 1 88 ? 17.198 -4.167 -11.907 1.00 87.25 88 LYS A CA 1
ATOM 716 C C . LYS A 1 88 ? 17.874 -5.532 -11.972 1.00 87.25 88 LYS A C 1
ATOM 718 O O . LYS A 1 88 ? 18.438 -5.871 -13.010 1.00 87.25 88 LYS A O 1
ATOM 723 N N . TYR A 1 89 ? 17.849 -6.293 -10.879 1.00 87.69 89 TYR A N 1
ATOM 724 C CA . TYR A 1 89 ? 18.400 -7.644 -10.838 1.00 87.69 89 TYR A CA 1
ATOM 725 C C . TYR A 1 89 ? 17.719 -8.545 -11.877 1.00 87.69 89 TYR A C 1
ATOM 727 O O . TYR A 1 89 ? 18.406 -9.148 -12.702 1.00 87.69 89 TYR A O 1
ATOM 735 N N . TYR A 1 90 ? 16.383 -8.546 -11.922 1.00 84.88 90 TYR A N 1
ATOM 736 C CA . TYR A 1 90 ? 15.626 -9.310 -12.918 1.00 84.88 90 TYR A CA 1
ATOM 737 C C . TYR A 1 90 ? 15.834 -8.811 -14.351 1.00 84.88 90 TYR A C 1
ATOM 739 O O . TYR A 1 90 ? 16.006 -9.605 -15.275 1.00 84.88 90 TYR A O 1
ATOM 747 N N . GLY A 1 91 ? 15.918 -7.493 -14.540 1.00 79.81 91 GLY A N 1
ATOM 748 C CA . GLY A 1 91 ? 16.244 -6.895 -15.832 1.00 79.81 91 GLY A CA 1
ATOM 749 C C . GLY A 1 91 ? 17.628 -7.295 -16.353 1.00 79.81 91 GLY A C 1
ATOM 750 O O . GLY A 1 91 ? 17.815 -7.357 -17.564 1.00 79.81 91 GLY A O 1
ATOM 751 N N . LYS A 1 92 ? 18.591 -7.599 -15.469 1.00 77.62 92 LYS A N 1
ATOM 752 C CA . LYS A 1 92 ? 19.916 -8.132 -15.834 1.00 77.62 92 LYS A CA 1
ATOM 753 C C . LYS A 1 92 ? 19.899 -9.640 -16.077 1.00 77.62 92 LYS A C 1
ATOM 755 O O . LYS A 1 92 ? 20.545 -10.106 -17.010 1.00 77.62 92 LYS A O 1
ATOM 760 N N . SER A 1 93 ? 19.172 -10.408 -15.265 1.00 71.50 93 SER A N 1
ATOM 761 C CA . SER A 1 93 ? 19.151 -11.873 -15.374 1.00 71.50 93 SER A CA 1
ATOM 762 C C . SER A 1 93 ? 18.415 -12.380 -16.622 1.00 71.50 93 SER A C 1
ATOM 764 O O . SER A 1 93 ? 18.735 -13.457 -17.124 1.00 71.50 93 SER A O 1
ATOM 766 N N . ILE A 1 94 ? 17.476 -11.595 -17.161 1.00 71.75 94 ILE A N 1
ATOM 767 C CA . ILE A 1 94 ? 16.639 -11.967 -18.316 1.00 71.75 94 ILE A CA 1
ATOM 768 C C . ILE A 1 94 ? 17.175 -11.442 -19.661 1.00 71.75 94 ILE A C 1
ATOM 770 O O . ILE A 1 94 ? 16.599 -11.728 -20.708 1.00 71.75 94 ILE A O 1
ATOM 774 N N . GLN A 1 95 ? 18.341 -10.784 -19.692 1.00 61.66 95 GLN A N 1
ATOM 775 C CA . GLN A 1 95 ? 18.897 -10.177 -20.917 1.00 61.66 95 GLN A CA 1
ATOM 776 C C . GLN A 1 95 ? 19.125 -11.147 -22.089 1.00 61.66 95 GLN A C 1
ATOM 778 O O . GLN A 1 95 ? 19.305 -10.677 -23.206 1.00 61.66 95 GLN A O 1
ATOM 783 N N . ASN A 1 96 ? 19.088 -12.471 -21.874 1.00 53.66 96 ASN A N 1
ATOM 784 C CA . ASN A 1 96 ? 19.529 -13.428 -22.889 1.00 53.66 96 ASN A CA 1
ATOM 785 C C . ASN A 1 96 ? 18.511 -14.442 -23.427 1.00 53.66 96 ASN A C 1
ATOM 787 O O . ASN A 1 96 ? 18.792 -14.974 -24.494 1.00 53.66 96 ASN A O 1
ATOM 791 N N . LYS A 1 97 ? 17.349 -14.715 -22.812 1.00 53.22 97 LYS A N 1
ATOM 792 C CA . LYS A 1 97 ? 16.280 -15.535 -23.438 1.00 53.22 97 LYS A CA 1
ATOM 793 C C . LYS A 1 97 ? 14.924 -15.179 -22.826 1.00 53.22 97 LYS A C 1
ATOM 795 O O . LYS A 1 97 ? 14.736 -15.355 -21.625 1.00 53.22 97 LYS A O 1
ATOM 800 N N . GLN A 1 98 ? 13.983 -14.719 -23.651 1.00 59.16 98 GLN A N 1
ATOM 801 C CA . GLN A 1 98 ? 12.565 -14.597 -23.296 1.00 59.16 98 GLN A CA 1
ATOM 802 C C . GLN A 1 98 ? 11.991 -16.009 -23.113 1.00 59.16 98 GLN A C 1
ATOM 804 O O . GLN A 1 98 ? 11.461 -16.603 -24.045 1.00 59.16 98 GLN A O 1
ATOM 809 N N . GLN A 1 99 ? 12.187 -16.595 -21.932 1.00 66.56 99 GLN A N 1
ATOM 810 C CA . GLN A 1 99 ? 11.533 -17.843 -21.550 1.00 66.56 99 GLN A CA 1
ATOM 811 C C . GLN A 1 99 ? 10.327 -17.490 -20.674 1.00 66.56 99 GLN A C 1
ATOM 813 O O . GLN A 1 99 ? 10.541 -17.020 -19.551 1.00 66.56 99 GLN A O 1
ATOM 818 N N . PRO A 1 100 ? 9.085 -17.675 -21.159 1.00 64.12 100 PRO A N 1
ATOM 819 C CA . PRO A 1 100 ? 7.877 -17.305 -20.418 1.00 64.12 100 PRO A CA 1
ATOM 820 C C . PRO A 1 100 ? 7.828 -17.959 -19.027 1.00 64.12 100 PRO A C 1
ATOM 822 O O . PRO A 1 100 ? 7.495 -17.286 -18.053 1.00 64.12 100 PRO A O 1
ATOM 825 N N . ASP A 1 101 ? 8.316 -19.196 -18.905 1.00 71.19 101 ASP A N 1
ATOM 826 C CA . ASP A 1 101 ? 8.377 -19.965 -17.651 1.00 71.19 101 ASP A CA 1
ATOM 827 C C . ASP A 1 101 ? 9.204 -19.287 -16.544 1.00 71.19 101 ASP A C 1
ATOM 829 O O . ASP A 1 101 ? 8.984 -19.518 -15.357 1.00 71.19 101 ASP A O 1
ATOM 833 N N . ARG A 1 102 ? 10.166 -18.430 -16.913 1.00 75.62 102 ARG A N 1
ATOM 834 C CA . ARG A 1 102 ? 11.006 -17.682 -15.960 1.00 75.62 102 ARG A CA 1
ATOM 835 C C . ARG A 1 102 ? 10.472 -16.287 -15.654 1.00 75.62 102 ARG A C 1
ATOM 837 O O . ARG A 1 102 ? 10.837 -15.716 -14.631 1.00 75.62 102 ARG A O 1
ATOM 844 N N . ILE A 1 103 ? 9.634 -15.739 -16.532 1.00 80.44 103 ILE A N 1
ATOM 845 C CA . ILE A 1 103 ? 9.056 -14.398 -16.397 1.00 80.44 103 ILE A CA 1
ATOM 846 C C . ILE A 1 103 ? 7.831 -14.439 -15.480 1.00 80.44 103 ILE A C 1
ATOM 848 O O . ILE A 1 103 ? 7.698 -13.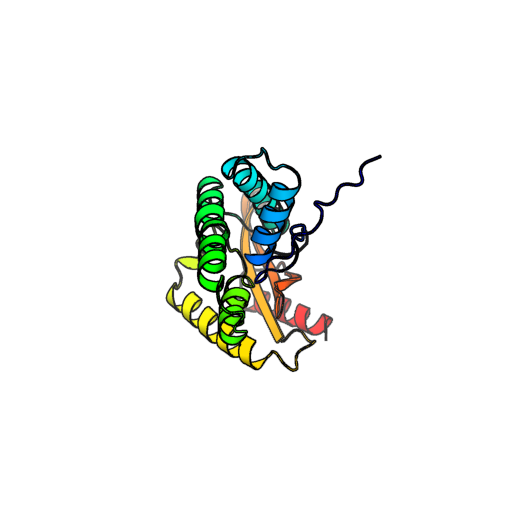575 -14.615 1.00 80.44 103 ILE A O 1
ATOM 852 N N . GLN A 1 104 ? 6.979 -15.461 -15.614 1.00 82.25 104 GLN A N 1
ATOM 853 C CA . GLN A 1 104 ? 5.741 -15.572 -14.833 1.00 82.25 104 GLN A CA 1
ATOM 854 C C . GLN A 1 104 ? 5.955 -15.521 -13.309 1.00 82.25 104 GLN A C 1
ATOM 856 O O . GLN A 1 104 ? 5.270 -14.742 -12.644 1.00 82.25 104 GLN A O 1
ATOM 861 N N . PRO A 1 105 ? 6.944 -16.229 -12.725 1.00 85.25 105 PRO A N 1
ATOM 862 C CA . PRO A 1 105 ? 7.208 -16.128 -11.291 1.00 85.25 105 PRO A CA 1
ATOM 863 C C . PRO A 1 105 ? 7.581 -14.706 -10.851 1.00 85.25 105 PRO A C 1
ATOM 865 O O . PRO A 1 105 ? 7.165 -14.267 -9.782 1.00 85.25 105 PRO A O 1
ATOM 868 N N . ILE A 1 106 ? 8.314 -13.964 -11.685 1.00 86.38 106 ILE A N 1
ATOM 869 C CA . ILE A 1 106 ? 8.731 -12.587 -11.390 1.00 86.38 106 ILE A CA 1
ATOM 870 C C . ILE A 1 106 ? 7.531 -11.644 -11.444 1.00 86.38 106 ILE A C 1
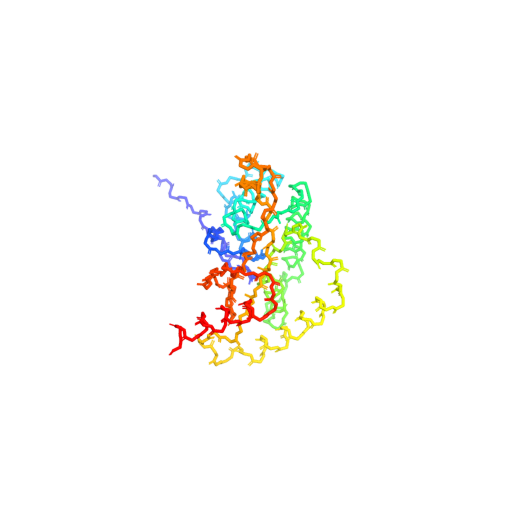ATOM 872 O O . ILE A 1 106 ? 7.366 -10.816 -10.553 1.00 86.38 106 ILE A O 1
ATOM 876 N N . ILE A 1 107 ? 6.672 -11.785 -12.457 1.00 85.44 107 ILE A N 1
ATOM 877 C CA . ILE A 1 107 ? 5.430 -11.009 -12.547 1.00 85.44 107 ILE A CA 1
ATOM 878 C C . ILE A 1 107 ? 4.556 -11.293 -11.324 1.00 85.44 107 ILE A C 1
ATOM 880 O O . ILE A 1 107 ? 4.111 -10.354 -10.670 1.00 85.44 107 ILE A O 1
ATOM 884 N N . SER A 1 108 ? 4.390 -12.565 -10.946 1.00 84.88 108 SER A N 1
ATOM 885 C CA . SER A 1 108 ? 3.619 -12.940 -9.754 1.00 84.88 108 SER A CA 1
ATOM 886 C C . SER A 1 108 ? 4.188 -12.328 -8.468 1.00 84.88 108 SER A C 1
ATOM 888 O O . SER A 1 108 ? 3.434 -11.894 -7.606 1.00 84.88 108 SER A O 1
ATOM 890 N N . GLU A 1 109 ? 5.517 -12.220 -8.355 1.00 87.62 109 GLU A N 1
ATOM 891 C CA . GLU A 1 109 ? 6.181 -11.583 -7.215 1.00 87.62 109 GLU A CA 1
ATOM 892 C C . GLU A 1 109 ? 5.947 -10.067 -7.172 1.00 87.62 109 GLU A C 1
ATOM 894 O O . GLU A 1 109 ? 5.916 -9.487 -6.085 1.00 87.62 109 GLU A O 1
ATOM 899 N N . PHE A 1 110 ? 5.791 -9.420 -8.330 1.00 91.12 110 PHE A N 1
ATOM 900 C CA . PHE A 1 110 ? 5.514 -7.986 -8.426 1.00 91.12 110 PHE A CA 1
ATOM 901 C C . PHE A 1 110 ? 4.013 -7.652 -8.344 1.00 91.12 110 PHE A C 1
ATOM 903 O O . PHE A 1 110 ? 3.664 -6.558 -7.912 1.00 91.12 110 PHE A O 1
ATOM 910 N N . ASN A 1 111 ? 3.124 -8.598 -8.643 1.00 89.12 111 ASN A N 1
ATOM 911 C CA . ASN A 1 111 ? 1.667 -8.436 -8.536 1.00 89.12 111 ASN A CA 1
ATOM 912 C C . ASN A 1 111 ? 1.116 -8.601 -7.109 1.00 89.12 111 ASN A C 1
ATOM 914 O O . ASN A 1 111 ? -0.088 -8.738 -6.915 1.00 89.12 111 ASN A O 1
ATOM 918 N N . VAL A 1 112 ? 1.977 -8.585 -6.092 1.00 85.94 112 VAL A N 1
ATOM 919 C CA . VAL A 1 112 ? 1.555 -8.600 -4.686 1.00 85.94 112 VAL A CA 1
ATOM 920 C C . VAL A 1 112 ? 1.461 -7.183 -4.126 1.00 85.94 112 VAL A C 1
ATOM 922 O O . VAL A 1 112 ? 2.237 -6.301 -4.509 1.00 85.94 112 VAL A O 1
ATOM 925 N N . LEU A 1 113 ? 0.553 -6.993 -3.164 1.00 89.69 113 LEU A N 1
ATOM 926 C CA . LEU A 1 113 ? 0.419 -5.769 -2.374 1.00 89.69 113 LEU A CA 1
ATOM 927 C C . LEU A 1 113 ? 1.777 -5.322 -1.806 1.00 89.69 113 LEU A C 1
ATOM 929 O O . LEU A 1 113 ? 2.495 -6.111 -1.178 1.00 89.69 113 LEU A O 1
ATOM 933 N N . PHE A 1 114 ? 2.113 -4.045 -1.983 1.00 91.75 114 PHE A N 1
ATOM 934 C CA . PHE A 1 114 ? 3.248 -3.435 -1.301 1.00 91.75 114 PHE A CA 1
ATOM 935 C C . PHE A 1 114 ? 2.824 -2.942 0.083 1.00 91.75 114 PHE A C 1
ATOM 937 O O . PHE A 1 114 ? 2.444 -1.787 0.263 1.00 91.75 114 PHE A O 1
ATOM 944 N N . ASP A 1 115 ? 2.860 -3.860 1.046 1.00 87.75 115 ASP A N 1
ATOM 945 C CA . ASP A 1 115 ? 2.433 -3.647 2.429 1.00 87.75 115 ASP A CA 1
ATOM 946 C C . ASP A 1 115 ? 3.424 -2.765 3.206 1.00 87.75 115 ASP A C 1
ATOM 948 O O . ASP A 1 115 ? 4.561 -3.162 3.476 1.00 87.75 115 ASP A O 1
ATOM 952 N N . VAL A 1 116 ? 2.971 -1.567 3.574 1.00 90.12 116 VAL A N 1
ATOM 953 C CA . VAL A 1 116 ? 3.698 -0.623 4.440 1.00 90.12 116 VAL A CA 1
ATOM 954 C C . VAL A 1 116 ? 2.941 -0.324 5.729 1.00 90.12 116 VAL A C 1
ATOM 956 O O . VAL A 1 116 ? 3.248 0.661 6.402 1.00 90.12 116 VAL A O 1
ATOM 959 N N . SER A 1 117 ? 1.953 -1.145 6.085 1.00 87.06 117 SER A N 1
ATOM 960 C CA . SER A 1 117 ? 1.151 -0.928 7.287 1.00 87.06 117 SER A CA 1
ATOM 961 C C . SER A 1 117 ? 2.004 -1.026 8.566 1.00 87.06 117 SER A C 1
ATOM 963 O O . SER A 1 117 ? 2.906 -1.857 8.680 1.00 87.06 117 SER A O 1
ATOM 965 N N . SER A 1 118 ? 1.752 -0.160 9.554 1.00 81.56 118 SER A N 1
ATOM 966 C CA . SER A 1 118 ? 2.409 -0.196 10.875 1.00 81.56 118 SER A CA 1
ATOM 967 C C . SER A 1 118 ? 1.632 -0.975 11.929 1.00 81.56 118 SER A C 1
ATOM 969 O O . SER A 1 118 ? 2.011 -0.963 13.106 1.00 81.56 118 SER A O 1
ATOM 971 N N . CYS A 1 119 ? 0.562 -1.670 11.538 1.00 67.06 119 CYS A N 1
ATOM 972 C CA . CYS A 1 119 ? -0.253 -2.419 12.480 1.00 67.06 119 CYS A CA 1
ATOM 973 C C . CYS A 1 119 ? 0.577 -3.480 13.223 1.00 67.06 119 CYS A C 1
ATOM 975 O O . CYS A 1 119 ? 1.145 -4.402 12.637 1.00 67.06 119 CYS A O 1
ATOM 977 N N . LYS A 1 120 ? 0.598 -3.379 14.560 1.00 51.19 120 LYS A N 1
ATOM 978 C CA . LYS A 1 120 ? 1.189 -4.381 15.468 1.00 51.19 120 LYS A CA 1
ATOM 979 C C . LYS A 1 120 ? 0.314 -5.621 15.661 1.00 51.19 120 LYS A C 1
ATOM 981 O O . LYS A 1 120 ? 0.700 -6.511 16.415 1.00 51.19 120 LYS A O 1
ATOM 986 N N . CYS A 1 121 ? -0.827 -5.716 14.980 1.00 51.06 121 CYS A N 1
ATOM 987 C CA . CYS A 1 121 ? -1.638 -6.933 14.943 1.00 51.06 121 CYS A CA 1
ATOM 988 C C . CYS A 1 121 ? -0.817 -8.172 14.505 1.00 51.06 121 CYS A C 1
ATOM 990 O O . CYS A 1 121 ? -1.157 -9.293 14.861 1.00 51.06 121 CYS A O 1
ATOM 992 N N . LEU A 1 122 ? 0.342 -7.957 13.865 1.00 43.09 122 LEU A N 1
ATOM 993 C CA . LEU A 1 122 ? 1.377 -8.945 13.535 1.00 43.09 122 LEU A CA 1
ATOM 994 C C . LEU A 1 122 ? 2.156 -9.554 14.721 1.00 43.09 122 LEU A C 1
ATOM 996 O O . LEU A 1 122 ? 2.919 -10.492 14.505 1.00 43.09 122 LEU A O 1
ATOM 1000 N N . ILE A 1 123 ? 1.991 -9.087 15.968 1.00 42.16 123 ILE A N 1
ATOM 1001 C CA . ILE A 1 123 ? 2.578 -9.791 17.132 1.00 42.16 123 ILE A CA 1
ATOM 1002 C C . ILE A 1 123 ? 1.822 -11.108 17.406 1.00 42.16 123 ILE A C 1
ATOM 1004 O O . ILE A 1 123 ? 2.365 -12.017 18.034 1.00 42.16 123 ILE A O 1
ATOM 1008 N N . GLN A 1 124 ? 0.619 -11.275 16.846 1.00 42.19 124 GLN A N 1
ATOM 1009 C CA . GLN A 1 124 ? 0.006 -12.588 16.686 1.00 42.19 124 GLN A CA 1
ATOM 1010 C C . GLN A 1 124 ? 0.304 -13.129 15.275 1.00 42.19 124 GLN A C 1
ATOM 1012 O O . GLN A 1 124 ? -0.401 -12.871 14.307 1.00 42.19 124 GLN A O 1
ATOM 1017 N N . GLU A 1 125 ? 1.362 -13.944 15.206 1.00 43.59 125 GLU A N 1
ATOM 1018 C CA . GLU A 1 125 ? 1.559 -15.024 14.226 1.00 43.59 125 GLU A CA 1
ATOM 1019 C C . GLU A 1 125 ? 2.207 -14.699 12.855 1.00 43.59 125 GLU A C 1
ATOM 1021 O O . GLU A 1 125 ? 1.613 -14.863 11.784 1.00 43.59 125 GLU A O 1
ATOM 1026 N N . ASP A 1 126 ? 3.531 -14.500 12.856 1.00 55.81 126 ASP A N 1
ATOM 1027 C CA . ASP A 1 126 ? 4.410 -14.664 11.674 1.00 55.81 126 ASP A CA 1
ATOM 1028 C C . ASP A 1 126 ? 4.261 -16.025 10.950 1.00 55.81 126 ASP A C 1
ATOM 1030 O O . ASP A 1 126 ? 4.681 -16.188 9.796 1.00 55.81 126 ASP A O 1
ATOM 1034 N N . LYS A 1 127 ? 3.686 -17.032 11.622 1.00 50.66 127 LYS A N 1
ATOM 1035 C CA . LYS A 1 127 ? 3.364 -18.355 11.058 1.00 50.66 127 LYS A CA 1
ATOM 1036 C C . LYS A 1 127 ? 2.048 -18.349 10.284 1.00 50.66 127 LYS A C 1
ATOM 1038 O O . LYS A 1 127 ? 1.957 -18.980 9.231 1.00 50.66 127 LYS A O 1
ATOM 1043 N N . THR A 1 128 ? 1.062 -17.599 10.756 1.00 52.03 128 THR A N 1
ATOM 1044 C CA . THR A 1 128 ? -0.258 -17.514 10.127 1.00 52.03 128 THR A CA 1
ATOM 1045 C C . THR A 1 128 ? -0.200 -16.642 8.893 1.00 52.03 128 THR A C 1
ATOM 1047 O O . THR A 1 128 ? -0.806 -16.987 7.887 1.00 52.03 128 THR A O 1
ATOM 1050 N N . ARG A 1 129 ? 0.630 -15.592 8.884 1.00 51.94 129 ARG A N 1
ATOM 1051 C CA . ARG A 1 129 ? 0.875 -14.804 7.667 1.00 51.94 129 ARG A CA 1
ATOM 1052 C C . ARG A 1 129 ? 1.559 -15.619 6.565 1.00 51.94 129 ARG A C 1
ATOM 1054 O O . ARG A 1 129 ? 1.133 -15.554 5.418 1.00 51.94 129 ARG A O 1
ATOM 1061 N N . ARG A 1 130 ? 2.571 -16.431 6.905 1.00 51.72 130 ARG A N 1
ATOM 1062 C CA . ARG A 1 130 ? 3.234 -17.352 5.957 1.00 51.72 130 ARG A CA 1
ATOM 1063 C C . ARG A 1 130 ? 2.313 -18.469 5.472 1.00 51.72 130 ARG A C 1
ATOM 1065 O O . ARG A 1 130 ? 2.325 -18.781 4.284 1.00 51.72 130 ARG A O 1
ATOM 1072 N N . SER A 1 131 ? 1.500 -19.029 6.367 1.00 50.84 131 SER A N 1
ATOM 1073 C CA . SER A 1 131 ? 0.512 -20.051 6.004 1.00 50.84 131 SER A CA 1
ATOM 1074 C C . SER A 1 131 ? -0.564 -19.463 5.097 1.00 50.84 131 SER A C 1
ATOM 1076 O O . SER A 1 131 ? -0.791 -19.989 4.018 1.00 50.84 131 SER A O 1
ATOM 1078 N N . ARG A 1 132 ? -1.134 -18.303 5.452 1.00 57.81 132 ARG A N 1
ATOM 1079 C CA . ARG A 1 132 ? -2.083 -17.566 4.605 1.00 57.81 132 ARG A CA 1
ATOM 1080 C C . ARG A 1 132 ? -1.468 -17.198 3.262 1.00 57.81 132 ARG A C 1
ATOM 1082 O O . ARG A 1 132 ? -2.136 -17.353 2.259 1.00 57.81 132 ARG A O 1
ATOM 1089 N N . PHE A 1 133 ? -0.211 -16.755 3.209 1.00 59.84 133 PHE A N 1
ATOM 1090 C CA . PHE A 1 133 ? 0.470 -16.465 1.942 1.00 59.84 133 PHE A CA 1
ATOM 1091 C C . PHE A 1 133 ? 0.645 -17.716 1.069 1.00 59.84 133 PHE A C 1
ATOM 1093 O O . PHE A 1 133 ? 0.433 -17.645 -0.136 1.00 59.84 133 PHE A O 1
ATOM 1100 N N . SER A 1 134 ? 0.999 -18.855 1.668 1.00 60.22 134 SER A N 1
ATOM 1101 C CA . SER A 1 134 ? 1.171 -20.118 0.935 1.00 60.22 134 SER A CA 1
ATOM 1102 C C . SER A 1 134 ? -0.168 -20.631 0.401 1.00 60.22 134 SER A C 1
ATOM 1104 O O . SER A 1 134 ? -0.282 -20.875 -0.793 1.00 60.22 134 SER A O 1
ATOM 1106 N N . VAL A 1 135 ? -1.203 -20.645 1.247 1.00 62.22 135 VAL A N 1
ATOM 1107 C CA . VAL A 1 135 ? -2.577 -21.005 0.860 1.00 62.22 135 VAL A CA 1
ATOM 1108 C C . VAL A 1 135 ? -3.127 -20.035 -0.191 1.00 62.22 135 VAL A C 1
ATOM 1110 O O . VAL A 1 135 ? -3.734 -20.462 -1.161 1.00 62.22 135 VAL A O 1
ATOM 1113 N N . ARG A 1 136 ? -2.867 -18.726 -0.064 1.00 61.28 136 ARG A N 1
ATOM 1114 C CA . ARG A 1 136 ? -3.242 -17.717 -1.073 1.00 61.28 136 ARG A CA 1
ATOM 1115 C C . ARG A 1 136 ? -2.575 -17.975 -2.413 1.00 61.28 136 ARG A C 1
ATOM 1117 O O . ARG A 1 136 ? -3.217 -17.819 -3.439 1.00 61.28 136 ARG A O 1
ATOM 1124 N N . LYS A 1 137 ? -1.292 -18.338 -2.409 1.00 60.41 137 LYS A N 1
ATOM 1125 C CA . LYS A 1 137 ? -0.555 -18.651 -3.633 1.00 60.41 137 LYS A CA 1
ATOM 1126 C C . LYS A 1 137 ? -1.123 -19.899 -4.313 1.00 60.41 137 LYS A C 1
ATOM 1128 O O . LYS A 1 137 ? -1.221 -19.912 -5.531 1.00 60.41 137 LYS A O 1
ATOM 1133 N N . GLU A 1 138 ? -1.503 -20.915 -3.543 1.00 65.44 138 GLU A N 1
ATOM 1134 C CA . GLU A 1 138 ? -2.166 -22.120 -4.058 1.00 65.44 138 GLU A CA 1
ATOM 1135 C C . GLU A 1 138 ? -3.550 -21.789 -4.635 1.00 65.44 138 GLU A C 1
ATOM 1137 O O . GLU A 1 138 ? -3.777 -22.026 -5.818 1.00 65.44 138 GLU A O 1
ATOM 1142 N N . LEU A 1 139 ? -4.411 -21.113 -3.869 1.00 58.31 139 LEU A N 1
ATOM 1143 C CA . LEU A 1 139 ? -5.757 -20.721 -4.308 1.00 58.31 139 LEU A CA 1
ATOM 1144 C C . LEU A 1 139 ? -5.745 -19.772 -5.515 1.00 58.31 139 LEU A C 1
ATOM 1146 O O . LEU A 1 139 ? -6.575 -19.904 -6.405 1.00 58.31 139 LEU A O 1
ATOM 1150 N N . ALA A 1 140 ? -4.802 -18.829 -5.583 1.00 56.25 140 ALA A N 1
ATOM 1151 C CA . ALA A 1 140 ? -4.673 -17.922 -6.725 1.00 56.25 140 ALA A CA 1
ATOM 1152 C C . ALA A 1 140 ? -4.200 -18.645 -7.997 1.00 56.25 140 ALA A C 1
ATOM 1154 O O . ALA A 1 140 ? -4.610 -18.277 -9.095 1.00 56.25 140 ALA A O 1
ATOM 1155 N N . ASN A 1 141 ? -3.362 -19.679 -7.857 1.00 58.34 141 ASN A N 1
ATOM 1156 C CA . ASN A 1 141 ? -2.945 -20.515 -8.983 1.00 58.34 141 ASN A CA 1
ATOM 1157 C C . ASN A 1 141 ? -4.081 -21.432 -9.463 1.00 58.34 141 ASN A C 1
ATOM 1159 O O . ASN A 1 141 ? -4.157 -21.717 -10.654 1.00 58.34 141 ASN A O 1
ATOM 1163 N N . GLU A 1 142 ? -4.966 -21.867 -8.563 1.00 58.53 142 GLU A N 1
ATOM 1164 C CA . GLU A 1 142 ? -6.163 -22.651 -8.897 1.00 58.53 142 GLU A CA 1
ATOM 1165 C C . GLU A 1 142 ? -7.291 -21.786 -9.494 1.00 58.53 142 GLU A C 1
ATOM 1167 O O . GLU A 1 142 ? -8.032 -22.247 -10.359 1.00 58.53 142 GLU A O 1
ATOM 1172 N N . ALA A 1 143 ? -7.409 -20.518 -9.085 1.00 53.66 143 ALA A N 1
ATOM 1173 C CA . ALA A 1 143 ? -8.494 -19.616 -9.486 1.00 53.66 143 ALA A CA 1
ATOM 1174 C C . ALA A 1 143 ? -8.296 -18.913 -10.846 1.00 53.66 143 ALA A C 1
ATOM 1176 O O . ALA A 1 143 ? -9.215 -18.239 -11.317 1.00 53.66 143 ALA A O 1
ATOM 1177 N N . HIS A 1 144 ? -7.129 -19.056 -11.488 1.00 51.09 144 HIS A N 1
ATOM 1178 C CA . HIS A 1 144 ? -6.731 -18.265 -12.663 1.00 51.09 144 HIS A CA 1
ATOM 1179 C C . HIS A 1 144 ? -7.548 -18.549 -13.948 1.00 51.09 144 HIS A C 1
ATOM 1181 O O . HIS A 1 144 ? -7.338 -17.876 -14.957 1.00 51.09 144 HIS A O 1
ATOM 1187 N N . GLU A 1 145 ? -8.502 -19.488 -13.948 1.00 49.31 145 GLU A N 1
ATOM 1188 C CA . GLU A 1 145 ? -9.290 -19.792 -15.156 1.00 49.31 145 GLU A CA 1
ATOM 1189 C C . GLU A 1 145 ? -10.805 -19.548 -15.071 1.00 49.31 145 GLU A C 1
ATOM 1191 O O . GLU A 1 145 ? -11.453 -19.584 -16.115 1.00 49.31 145 GLU A O 1
ATOM 1196 N N . THR A 1 146 ? -11.406 -19.232 -13.913 1.00 49.50 146 THR A N 1
ATOM 1197 C CA . THR A 1 146 ? -12.890 -19.257 -13.838 1.00 49.50 146 THR A CA 1
ATOM 1198 C C . THR A 1 146 ? -13.600 -18.234 -12.959 1.00 49.50 146 THR A C 1
ATOM 1200 O O . THR A 1 146 ? -14.827 -18.185 -13.021 1.00 49.50 146 THR A O 1
ATOM 1203 N N . ILE A 1 147 ? -12.922 -17.412 -12.153 1.00 50.47 147 ILE A N 1
ATOM 1204 C CA . ILE A 1 147 ? -13.641 -16.613 -11.148 1.00 50.47 147 ILE A CA 1
ATOM 1205 C C . ILE A 1 147 ? -13.688 -15.124 -11.526 1.00 50.47 147 ILE A C 1
ATOM 1207 O O . ILE A 1 147 ? -12.756 -14.374 -11.255 1.00 50.47 147 ILE A O 1
ATOM 1211 N N . ASN A 1 148 ? -14.806 -14.709 -12.136 1.00 54.09 148 ASN A N 1
ATOM 1212 C CA . ASN A 1 148 ? -15.197 -13.297 -12.300 1.00 54.09 148 ASN A CA 1
ATOM 1213 C C . ASN A 1 148 ? -15.941 -12.734 -11.067 1.00 54.09 148 ASN A C 1
ATOM 1215 O O . ASN A 1 148 ? -16.249 -11.545 -11.040 1.00 54.09 148 ASN A O 1
ATOM 1219 N N . ASP A 1 149 ? -16.216 -13.572 -10.063 1.00 61.31 149 ASP A N 1
ATOM 1220 C CA . ASP A 1 149 ? -16.956 -13.216 -8.848 1.00 61.31 149 ASP A CA 1
ATOM 1221 C C . ASP A 1 149 ? -16.026 -13.023 -7.636 1.00 61.31 149 ASP A C 1
ATOM 1223 O O . ASP A 1 149 ? -14.861 -13.422 -7.634 1.00 61.31 149 ASP A O 1
ATOM 1227 N N . ILE A 1 150 ? -16.528 -12.408 -6.563 1.00 62.59 150 ILE A N 1
ATOM 1228 C CA . ILE A 1 150 ? -15.772 -12.268 -5.311 1.00 62.59 150 ILE A CA 1
ATOM 1229 C C . ILE A 1 150 ? -15.531 -13.669 -4.727 1.00 62.59 150 ILE A C 1
ATOM 1231 O O . ILE A 1 150 ? -16.438 -14.303 -4.198 1.00 62.59 150 ILE A O 1
ATOM 1235 N N . SER A 1 151 ? -14.291 -14.148 -4.810 1.00 63.31 151 SER A N 1
ATOM 1236 C CA . SER A 1 151 ? -13.875 -15.471 -4.317 1.00 63.31 151 SER A CA 1
ATOM 1237 C C . SER A 1 151 ? -13.676 -15.510 -2.803 1.00 63.31 151 SER A C 1
ATOM 1239 O O . SER A 1 151 ? -13.875 -16.541 -2.161 1.00 63.31 151 SER A O 1
ATOM 1241 N N . ALA A 1 152 ? -13.264 -14.382 -2.227 1.00 63.91 152 ALA A N 1
ATOM 1242 C CA . ALA A 1 152 ? -13.026 -14.238 -0.803 1.00 63.91 152 ALA A CA 1
ATOM 1243 C C . ALA A 1 152 ? -13.149 -12.775 -0.375 1.00 63.91 152 ALA A C 1
ATOM 1245 O O . ALA A 1 152 ? -12.924 -11.852 -1.161 1.00 63.91 152 ALA A O 1
ATOM 1246 N N . ILE A 1 153 ? -13.471 -12.588 0.903 1.00 72.38 153 ILE A N 1
ATOM 1247 C CA . ILE A 1 153 ? -13.550 -11.288 1.554 1.00 72.38 153 ILE A CA 1
ATOM 1248 C C . ILE A 1 153 ? -12.551 -11.251 2.711 1.00 72.38 153 ILE A C 1
ATOM 1250 O O . ILE A 1 153 ? -12.535 -12.144 3.562 1.00 72.38 153 ILE A O 1
ATOM 1254 N N . TYR A 1 154 ? -11.740 -10.199 2.760 1.00 71.56 154 TYR A N 1
ATOM 1255 C CA . TYR A 1 154 ? -10.881 -9.895 3.898 1.00 71.56 154 TYR A CA 1
ATOM 1256 C C . TYR A 1 154 ? -11.425 -8.718 4.678 1.00 71.56 154 TYR A C 1
ATOM 1258 O O . TYR A 1 154 ? -11.953 -7.777 4.094 1.00 71.56 154 TYR A O 1
ATOM 1266 N N . PHE A 1 155 ? -11.231 -8.759 5.991 1.00 75.56 155 PHE A N 1
ATOM 1267 C CA . PHE A 1 155 ? -11.502 -7.633 6.860 1.00 75.56 155 PHE A CA 1
ATOM 1268 C C . PHE A 1 155 ? -10.327 -7.379 7.800 1.00 75.56 155 PHE A C 1
ATOM 1270 O O . PHE A 1 155 ? -9.790 -8.317 8.393 1.00 75.56 155 PHE A O 1
ATOM 1277 N N . ASP A 1 156 ? -9.928 -6.114 7.917 1.00 75.56 156 ASP A N 1
ATOM 1278 C CA . ASP A 1 156 ? -8.991 -5.649 8.942 1.00 75.56 156 ASP A CA 1
ATOM 1279 C C . ASP A 1 156 ? -9.747 -4.793 9.957 1.00 75.56 156 ASP A C 1
ATOM 1281 O O . ASP A 1 156 ? -10.480 -3.880 9.572 1.00 75.56 156 ASP A O 1
ATOM 1285 N N . GLY A 1 157 ? -9.608 -5.134 11.238 1.00 73.06 157 GLY A N 1
ATOM 1286 C CA . GLY A 1 157 ? -10.331 -4.505 12.338 1.00 73.06 157 GLY A CA 1
ATOM 1287 C C . GLY A 1 157 ? -9.487 -3.423 12.995 1.00 73.06 157 GLY A C 1
ATOM 1288 O O . GLY A 1 157 ? -8.562 -3.721 13.754 1.00 73.06 157 GLY A O 1
ATOM 1289 N N . ARG A 1 158 ? -9.830 -2.160 12.749 1.00 80.31 158 ARG A N 1
ATOM 1290 C CA . ARG A 1 158 ? -9.259 -1.004 13.442 1.00 80.31 158 ARG A CA 1
ATOM 1291 C C . ARG A 1 158 ? -10.084 -0.710 14.690 1.00 80.31 158 ARG A C 1
ATOM 1293 O O . ARG A 1 158 ? -11.307 -0.769 14.645 1.00 80.31 158 ARG A O 1
ATOM 1300 N N . LYS A 1 159 ? -9.421 -0.398 15.804 1.00 82.75 159 LYS A N 1
ATOM 1301 C CA . LYS A 1 159 ? -10.084 0.064 17.031 1.00 82.75 159 LYS A CA 1
ATOM 1302 C C . LYS A 1 159 ? -9.668 1.497 17.300 1.00 82.75 159 LYS A C 1
ATOM 1304 O O . LYS A 1 159 ? -8.501 1.740 17.612 1.00 82.75 159 LYS A O 1
ATOM 1309 N N . ASP A 1 160 ? -10.611 2.414 17.175 1.00 81.19 160 ASP A N 1
ATOM 1310 C CA . ASP A 1 160 ? -10.417 3.820 17.480 1.00 81.19 160 ASP A CA 1
ATOM 1311 C C . ASP A 1 160 ? -10.920 4.117 18.888 1.00 81.19 160 ASP A C 1
ATOM 1313 O O . ASP A 1 160 ? -11.982 3.663 19.310 1.00 81.19 160 ASP A O 1
ATOM 1317 N N . GLN A 1 161 ? -10.118 4.864 19.640 1.00 84.62 161 GLN A N 1
ATOM 1318 C CA . GLN A 1 161 ? -10.486 5.320 20.972 1.00 84.62 161 GLN A CA 1
ATOM 1319 C C . GLN A 1 161 ? -10.921 6.774 20.883 1.00 84.62 161 GLN A C 1
ATOM 1321 O O . GLN A 1 161 ? -10.097 7.667 20.679 1.00 84.62 161 GLN A O 1
ATOM 1326 N N . THR A 1 162 ? -12.212 7.011 21.066 1.00 83.00 162 THR A N 1
ATOM 1327 C CA . THR A 1 162 ? -12.804 8.344 21.012 1.00 83.00 162 THR A CA 1
ATOM 1328 C C . THR A 1 162 ? -13.131 8.801 22.424 1.00 83.00 162 THR A C 1
ATOM 1330 O O . THR A 1 162 ? -13.818 8.113 23.179 1.00 83.00 162 THR A O 1
ATOM 1333 N N . ARG A 1 163 ? -12.638 9.982 22.809 1.00 88.75 163 ARG A N 1
ATOM 1334 C CA . ARG A 1 163 ? -13.023 10.600 24.081 1.00 88.75 163 ARG A CA 1
ATOM 1335 C C . ARG A 1 163 ? -14.448 11.117 23.973 1.00 88.75 163 ARG A C 1
ATOM 1337 O O . ARG A 1 163 ? -14.728 11.974 23.141 1.00 88.75 163 ARG A O 1
ATOM 1344 N N . VAL A 1 164 ? -15.318 10.624 24.838 1.00 88.50 164 VAL A N 1
ATOM 1345 C CA . VAL A 1 164 ? -16.723 11.025 24.912 1.00 88.50 164 VAL A CA 1
ATOM 1346 C C . VAL A 1 164 ? -16.994 11.693 26.253 1.00 88.50 164 VAL A C 1
ATOM 1348 O O . VAL A 1 164 ? -16.306 11.430 27.236 1.00 88.50 164 VAL A O 1
ATOM 1351 N N . LEU A 1 165 ? -17.972 12.593 26.292 1.00 91.62 165 LEU A N 1
ATOM 1352 C CA . LEU A 1 165 ? -18.493 13.134 27.543 1.00 91.62 165 LEU A CA 1
ATOM 1353 C C . LEU A 1 165 ? -19.768 12.372 27.880 1.00 91.62 165 LEU A C 1
ATOM 1355 O O . LEU A 1 165 ? -20.687 12.328 27.066 1.00 91.62 165 LEU A O 1
ATOM 1359 N N . VAL A 1 166 ? -19.803 11.760 29.056 1.00 90.12 166 VAL A N 1
ATOM 1360 C CA . VAL A 1 166 ? -20.927 10.945 29.515 1.00 90.12 166 VAL A CA 1
ATOM 1361 C C . VAL A 1 166 ? -21.449 11.549 30.805 1.00 90.12 166 VAL A C 1
ATOM 1363 O O . VAL A 1 166 ? -20.682 11.798 31.736 1.00 90.12 166 VAL A O 1
ATOM 1366 N N . GLU A 1 167 ? -22.746 11.816 30.852 1.00 92.88 167 GLU A N 1
ATOM 1367 C CA . GLU A 1 167 ? -23.416 12.273 32.065 1.00 92.88 167 GLU A CA 1
ATOM 1368 C C . GLU A 1 167 ? -23.566 11.087 33.024 1.00 92.88 167 GLU A C 1
ATOM 1370 O O . GLU A 1 167 ? -24.035 10.017 32.628 1.00 92.88 167 GLU A O 1
ATOM 1375 N N . ARG A 1 168 ? -23.100 11.245 34.265 1.00 89.81 168 ARG A N 1
ATOM 1376 C CA . ARG A 1 168 ? -23.221 10.219 35.311 1.00 89.81 168 ARG A CA 1
ATOM 1377 C C . ARG A 1 168 ? -24.364 10.564 36.263 1.00 89.81 168 ARG A C 1
ATOM 1379 O O . ARG A 1 168 ? -24.997 11.606 36.143 1.00 89.81 168 ARG A O 1
ATOM 1386 N N . GLU A 1 169 ? -24.638 9.674 37.215 1.00 89.00 169 GLU A N 1
ATOM 1387 C CA . GLU A 1 169 ? -25.726 9.829 38.197 1.00 89.00 169 GLU A CA 1
ATOM 1388 C C . GLU A 1 169 ? -25.619 11.108 39.051 1.00 89.00 169 GLU A C 1
ATOM 1390 O O . GLU A 1 169 ? -26.606 11.536 39.642 1.00 89.00 169 GLU A O 1
ATOM 1395 N N . ASP A 1 170 ? -24.444 11.739 39.094 1.00 86.06 170 ASP A N 1
ATOM 1396 C CA . ASP A 1 170 ? -24.205 13.025 39.751 1.00 86.06 170 ASP A CA 1
ATOM 1397 C C . ASP A 1 170 ? -24.616 14.250 38.909 1.00 86.06 170 ASP A C 1
ATOM 1399 O O . ASP A 1 170 ? -24.471 15.382 39.370 1.00 86.06 170 ASP A O 1
ATOM 1403 N N . GLY A 1 171 ? -25.134 14.043 37.692 1.00 87.88 171 GLY A N 1
ATOM 1404 C CA . GLY A 1 171 ? -25.548 15.106 36.771 1.00 87.88 171 GLY A CA 1
ATOM 1405 C C . GLY A 1 171 ? -24.380 15.877 36.148 1.00 87.88 171 GLY A C 1
ATOM 1406 O O . GLY A 1 171 ? -24.587 16.907 35.505 1.00 87.88 171 GLY A O 1
ATOM 1407 N N . HIS A 1 172 ? -23.140 15.415 36.335 1.00 88.94 172 HIS A N 1
ATOM 1408 C CA . HIS A 1 172 ? -21.956 16.044 35.766 1.00 88.94 172 HIS A CA 1
ATOM 1409 C C . HIS A 1 172 ? -21.425 15.251 34.565 1.00 88.94 172 HIS A C 1
ATOM 1411 O O . HIS A 1 172 ? -21.385 14.017 34.549 1.00 88.94 172 HIS A O 1
ATOM 1417 N N . LEU A 1 173 ? -20.970 15.980 33.541 1.00 90.12 173 LEU A N 1
ATOM 1418 C CA . LEU A 1 173 ? -20.334 15.399 32.361 1.00 90.12 173 LEU A CA 1
ATOM 1419 C C . LEU A 1 173 ? -18.912 14.950 32.697 1.00 90.12 173 LEU A C 1
ATOM 1421 O O . LEU A 1 173 ? -18.040 15.763 33.005 1.00 90.12 173 LEU A O 1
ATOM 1425 N N . HIS A 1 174 ? -18.677 13.651 32.584 1.00 88.50 174 HIS A N 1
ATOM 1426 C CA . HIS A 1 174 ? -17.381 13.029 32.803 1.00 88.50 174 HIS A CA 1
ATOM 1427 C C . HIS A 1 174 ? -16.744 12.647 31.479 1.00 88.50 174 HIS A C 1
ATOM 1429 O O . HIS A 1 174 ? -17.418 12.194 30.557 1.00 88.50 174 HIS A O 1
ATOM 1435 N N . GLN A 1 175 ? -15.425 12.796 31.393 1.00 89.56 175 GLN A N 1
ATOM 1436 C CA . GLN A 1 175 ? -14.677 12.324 30.237 1.00 89.56 175 GLN A CA 1
ATOM 1437 C C . GLN A 1 175 ? -14.512 10.804 30.330 1.00 89.56 175 GLN A C 1
ATOM 1439 O O . GLN A 1 175 ? -13.953 10.292 31.298 1.00 89.56 175 GLN A O 1
ATOM 1444 N N . ASP A 1 176 ? -14.991 10.098 29.315 1.00 89.06 176 ASP A N 1
ATOM 1445 C CA . ASP A 1 176 ? -14.872 8.653 29.160 1.00 89.06 176 ASP A CA 1
ATOM 1446 C C . ASP A 1 176 ? -14.257 8.323 27.792 1.00 89.06 176 ASP A C 1
ATOM 1448 O O . ASP A 1 176 ? -14.006 9.207 26.968 1.00 89.06 176 ASP A O 1
ATOM 1452 N N . THR A 1 177 ? -13.961 7.050 27.554 1.00 86.06 177 THR A N 1
ATOM 1453 C CA . THR A 1 177 ? -13.400 6.567 26.289 1.00 86.06 177 THR A CA 1
ATOM 1454 C C . THR A 1 177 ? -14.336 5.540 25.672 1.00 86.06 177 THR A C 1
ATOM 1456 O O . THR A 1 177 ? -14.496 4.437 26.191 1.00 86.06 177 THR A O 1
ATOM 1459 N N . ALA A 1 178 ? -14.927 5.892 24.536 1.00 83.06 178 ALA A N 1
ATOM 1460 C CA . ALA A 1 178 ? -15.645 4.954 23.691 1.00 83.06 178 ALA A CA 1
ATOM 1461 C C . ALA A 1 178 ? -14.651 4.275 22.743 1.00 83.06 178 ALA A C 1
ATOM 1463 O O . ALA A 1 178 ? -13.825 4.944 22.123 1.00 83.06 178 ALA A O 1
ATOM 1464 N N . ASN A 1 179 ? -14.728 2.949 22.638 1.00 81.56 179 ASN A N 1
ATOM 1465 C CA . ASN A 1 179 ? -14.002 2.210 21.611 1.00 81.56 179 ASN A CA 1
ATOM 1466 C C . ASN A 1 179 ? -14.954 1.974 20.440 1.00 81.56 179 ASN A C 1
ATOM 1468 O O . ASN A 1 179 ? -15.957 1.278 20.602 1.00 81.56 179 ASN A O 1
ATOM 1472 N N . GLU A 1 180 ? -14.628 2.538 19.288 1.00 82.00 180 GLU A N 1
ATOM 1473 C CA . GLU A 1 180 ? -15.327 2.302 18.030 1.00 82.00 180 GLU A CA 1
ATOM 1474 C C . GLU A 1 180 ? -14.488 1.339 17.190 1.00 82.00 180 GLU A C 1
ATOM 1476 O O . GLU A 1 180 ? -13.265 1.474 17.105 1.00 82.00 180 GLU A O 1
ATOM 1481 N N . GLU A 1 181 ? -15.114 0.308 16.626 1.00 84.19 181 GLU A N 1
ATOM 1482 C CA . GLU A 1 181 ? -14.416 -0.626 15.745 1.00 84.19 181 GLU A CA 1
ATOM 1483 C C . GLU A 1 181 ? -14.810 -0.358 14.299 1.00 84.19 181 GLU A C 1
ATOM 1485 O O . GLU A 1 181 ? -15.989 -0.212 13.996 1.00 84.19 181 GLU A O 1
ATOM 1490 N N . HIS A 1 182 ? -13.827 -0.340 13.405 1.00 84.38 182 HIS A N 1
ATOM 1491 C CA . HIS A 1 182 ? -14.033 -0.168 11.974 1.00 84.38 182 HIS A CA 1
ATOM 1492 C C . HIS A 1 182 ? -13.385 -1.328 11.231 1.00 84.38 182 HIS A C 1
ATOM 1494 O O . HIS A 1 182 ? -12.181 -1.554 11.339 1.00 84.38 182 HIS A O 1
ATOM 1500 N N . TYR A 1 183 ? -14.184 -2.050 10.456 1.00 85.31 183 TYR A N 1
ATOM 1501 C CA . TYR A 1 183 ? -13.743 -3.173 9.646 1.00 85.31 183 TYR A CA 1
ATOM 1502 C C . TYR A 1 183 ? -13.757 -2.773 8.179 1.00 85.31 183 TYR A C 1
ATOM 1504 O O . TYR A 1 183 ? -14.823 -2.536 7.616 1.00 85.31 183 TYR A O 1
ATOM 1512 N N . THR A 1 184 ? -12.585 -2.703 7.551 1.00 85.12 184 THR A N 1
ATOM 1513 C CA . THR A 1 184 ? -12.490 -2.468 6.101 1.00 85.12 184 THR A CA 1
ATOM 1514 C C . THR A 1 184 ? -12.586 -3.789 5.370 1.00 85.12 184 THR A C 1
ATOM 1516 O O . THR A 1 184 ? -11.811 -4.686 5.669 1.00 85.12 184 THR A O 1
ATOM 1519 N N . VAL A 1 185 ? -13.497 -3.891 4.408 1.00 85.06 185 VAL A N 1
ATOM 1520 C CA . VAL A 1 185 ? -13.814 -5.109 3.668 1.00 85.06 185 VAL A CA 1
ATOM 1521 C C . VAL A 1 185 ? -13.228 -5.022 2.257 1.00 85.06 185 VAL A C 1
ATOM 1523 O O . VAL A 1 185 ? -13.544 -4.092 1.513 1.00 85.06 185 VAL A O 1
ATOM 1526 N N . LEU A 1 186 ? -12.390 -5.988 1.880 1.00 81.25 186 LEU A N 1
ATOM 1527 C CA . LEU A 1 186 ? -11.728 -6.065 0.571 1.00 81.25 186 LEU A CA 1
ATOM 1528 C C . LEU A 1 186 ? -12.086 -7.374 -0.137 1.00 81.25 186 LEU A C 1
ATOM 1530 O O . LEU A 1 186 ? -12.154 -8.416 0.517 1.00 81.25 186 LEU A O 1
ATOM 1534 N N . SER A 1 187 ? -12.278 -7.335 -1.456 1.00 78.88 187 SER A N 1
ATOM 1535 C CA . SER A 1 187 ? -12.536 -8.526 -2.272 1.00 78.88 187 SER A CA 1
ATOM 1536 C C . SER A 1 187 ? -11.263 -9.088 -2.884 1.00 78.88 187 SER A C 1
ATOM 1538 O O . SER A 1 187 ? -10.326 -8.358 -3.211 1.00 78.88 187 SER A O 1
ATOM 1540 N N . GLU A 1 188 ? -11.281 -10.397 -3.120 1.00 67.94 188 GLU A N 1
ATOM 1541 C CA . GLU A 1 188 ? -10.337 -11.076 -4.001 1.00 67.94 188 GLU A CA 1
ATOM 1542 C C . GLU A 1 188 ? -11.042 -11.825 -5.137 1.00 67.94 188 GLU A C 1
ATOM 1544 O O . GLU A 1 188 ? -12.128 -12.373 -4.916 1.00 67.94 188 GLU A O 1
ATOM 1549 N N . PRO A 1 189 ? -10.393 -11.960 -6.307 1.00 61.66 189 PRO A N 1
ATOM 1550 C CA . PRO A 1 189 ? -9.069 -11.416 -6.628 1.00 61.66 189 PRO A CA 1
ATOM 1551 C C . PRO A 1 189 ? -9.088 -9.890 -6.840 1.00 61.66 189 PRO A C 1
ATOM 1553 O O . PRO A 1 189 ? -10.076 -9.334 -7.309 1.00 61.66 189 PRO A O 1
ATOM 1556 N N . 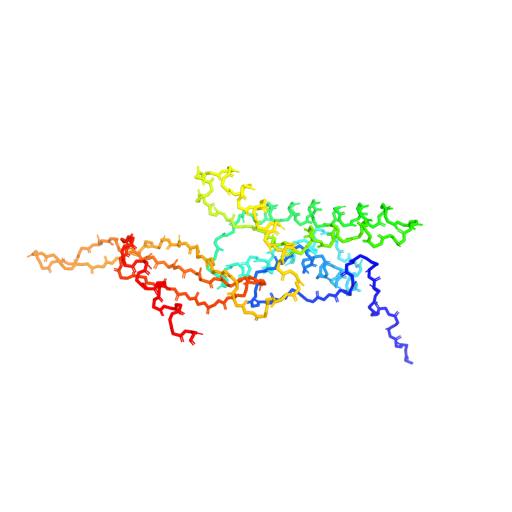GLY A 1 190 ? -7.988 -9.209 -6.508 1.00 65.19 190 GLY A N 1
ATOM 1557 C CA . GLY A 1 190 ? -7.744 -7.815 -6.915 1.00 65.19 190 GLY A CA 1
ATOM 1558 C C . GLY A 1 190 ? -7.728 -6.775 -5.794 1.00 65.19 190 GLY A C 1
ATOM 1559 O O . GLY A 1 190 ? -7.481 -5.607 -6.079 1.00 65.19 190 GLY A O 1
ATOM 1560 N N . ASN A 1 191 ? -7.927 -7.174 -4.533 1.00 70.62 191 ASN A N 1
ATOM 1561 C CA . ASN A 1 191 ? -7.915 -6.275 -3.366 1.00 70.62 191 ASN A CA 1
ATOM 1562 C C . ASN A 1 191 ? -8.818 -5.037 -3.525 1.00 70.62 191 ASN A C 1
ATOM 1564 O O . ASN A 1 191 ? -8.494 -3.950 -3.038 1.00 70.62 191 ASN A O 1
ATOM 1568 N N . GLN A 1 192 ? -9.945 -5.181 -4.225 1.00 75.75 192 GLN A N 1
ATOM 1569 C CA . GLN A 1 192 ? -10.845 -4.061 -4.458 1.00 75.75 192 GLN A CA 1
ATOM 1570 C C . GLN A 1 192 ? -11.584 -3.723 -3.163 1.00 75.75 192 GLN A C 1
ATOM 1572 O O . GLN A 1 192 ? -12.040 -4.606 -2.434 1.00 75.75 192 GLN A O 1
ATOM 1577 N N . TYR A 1 193 ? -11.702 -2.430 -2.867 1.00 80.12 193 TYR A N 1
ATOM 1578 C CA . TYR A 1 193 ? -12.503 -1.973 -1.742 1.00 80.12 193 TYR A CA 1
ATOM 1579 C C . TYR A 1 193 ? -13.969 -2.355 -1.952 1.00 80.12 193 TYR A C 1
ATOM 1581 O O . TYR A 1 193 ? -14.602 -1.933 -2.921 1.00 80.12 193 TYR A O 1
ATOM 1589 N N . VAL A 1 194 ? -14.505 -3.154 -1.032 1.00 81.44 194 VAL A N 1
ATOM 1590 C CA . VAL A 1 194 ? -15.902 -3.587 -1.056 1.00 81.44 194 VAL A CA 1
ATOM 1591 C C . VAL A 1 194 ? -16.719 -2.597 -0.246 1.00 81.44 194 VAL A C 1
ATOM 1593 O O . VAL A 1 194 ? -17.630 -1.972 -0.787 1.00 81.44 194 VAL A O 1
ATOM 1596 N N . ALA A 1 195 ? -16.401 -2.457 1.040 1.00 83.44 195 ALA A N 1
ATOM 1597 C CA . ALA A 1 195 ? -17.153 -1.640 1.983 1.00 83.44 195 ALA A CA 1
ATOM 1598 C C . ALA A 1 195 ? -16.377 -1.443 3.293 1.00 83.44 195 ALA A C 1
ATOM 1600 O O . ALA A 1 195 ? -15.285 -1.977 3.473 1.00 83.44 195 ALA A O 1
ATOM 1601 N N . HIS A 1 196 ? -16.968 -0.712 4.233 1.00 86.75 196 HIS A N 1
ATOM 1602 C CA . HIS A 1 196 ? -16.548 -0.704 5.627 1.00 86.75 196 HIS A CA 1
ATOM 1603 C C . HIS A 1 196 ? -17.748 -0.993 6.525 1.00 86.75 196 HIS A C 1
ATOM 1605 O O . HIS A 1 196 ? -18.889 -0.720 6.155 1.00 86.75 196 HIS A O 1
ATOM 1611 N N . VAL A 1 197 ? -17.474 -1.549 7.697 1.00 87.00 197 VAL A N 1
ATOM 1612 C CA . VAL A 1 197 ? -18.479 -1.921 8.685 1.00 87.00 197 VAL A CA 1
ATOM 1613 C C . VAL A 1 197 ? -18.070 -1.367 10.040 1.00 87.00 197 VAL A C 1
ATOM 1615 O O . VAL A 1 197 ? -16.936 -1.569 10.472 1.00 87.00 197 VAL A O 1
ATOM 1618 N N . THR A 1 198 ? -19.002 -0.708 10.721 1.00 88.69 198 THR A N 1
ATOM 1619 C CA . THR A 1 198 ? -18.806 -0.191 12.079 1.00 88.69 198 THR A CA 1
ATOM 1620 C C . THR A 1 198 ? -19.761 -0.925 13.019 1.00 88.69 198 THR A C 1
ATOM 1622 O O . THR A 1 198 ? -20.901 -0.490 13.194 1.00 88.69 198 THR A O 1
ATOM 1625 N N . PRO A 1 199 ? -19.371 -2.087 13.572 1.00 88.38 199 PRO A N 1
ATOM 1626 C CA . PRO A 1 199 ? -20.267 -2.856 14.415 1.00 88.38 199 PRO A CA 1
ATOM 1627 C C . PRO A 1 199 ? -20.613 -2.111 15.699 1.00 88.38 199 PRO A C 1
ATOM 1629 O O . PRO A 1 199 ? -19.783 -1.437 16.306 1.00 88.38 199 PRO A O 1
ATOM 1632 N N . SER A 1 200 ? -21.847 -2.317 16.163 1.00 85.44 200 SER A N 1
ATOM 1633 C CA . SER A 1 200 ? -22.375 -1.706 17.389 1.00 85.44 200 SER A CA 1
ATOM 1634 C C . SER A 1 200 ? -21.561 -2.045 18.643 1.00 85.44 200 SER A C 1
ATOM 1636 O O . SER A 1 200 ? -21.676 -1.374 19.666 1.00 85.44 200 SER A O 1
ATOM 1638 N N . SER A 1 201 ? -20.786 -3.134 18.603 1.00 83.38 201 SER A N 1
ATOM 1639 C CA . SER A 1 201 ? -19.822 -3.481 19.640 1.00 83.38 201 SER A CA 1
ATOM 1640 C C . SER A 1 201 ? -18.702 -4.369 19.092 1.00 83.38 201 SER A C 1
ATOM 1642 O O . SER A 1 201 ? -18.884 -5.082 18.107 1.00 83.38 201 SER A O 1
ATOM 1644 N N . GLY A 1 202 ? -17.569 -4.410 19.798 1.00 81.44 202 GLY A N 1
ATOM 1645 C CA . GLY A 1 202 ? -16.452 -5.318 19.503 1.00 81.44 202 GLY A CA 1
ATOM 1646 C C . GLY A 1 202 ? -16.682 -6.789 19.872 1.00 81.44 202 GLY A C 1
ATOM 1647 O O . GLY A 1 202 ? -15.735 -7.575 19.941 1.00 81.44 202 GLY A O 1
ATOM 1648 N N . LYS A 1 203 ? -17.920 -7.191 20.189 1.00 85.88 203 LYS A N 1
ATOM 1649 C CA . LYS A 1 203 ? -18.246 -8.596 20.456 1.00 85.88 203 LYS A CA 1
ATOM 1650 C C . LYS A 1 203 ? -18.300 -9.363 19.141 1.00 85.88 203 LYS A C 1
ATOM 1652 O O . LYS A 1 203 ? -18.942 -8.931 18.189 1.00 85.88 203 LYS A O 1
ATOM 1657 N N . ALA A 1 204 ? -17.738 -10.573 19.139 1.00 83.69 204 ALA A N 1
ATOM 1658 C CA . ALA A 1 204 ? -17.698 -11.446 17.962 1.00 83.69 204 ALA A CA 1
ATOM 1659 C C . ALA A 1 204 ? -19.071 -11.636 17.288 1.00 83.69 204 ALA A C 1
ATOM 1661 O O . ALA A 1 204 ? -19.150 -11.678 16.067 1.00 83.69 204 ALA A O 1
ATOM 1662 N N . LYS A 1 205 ? -20.156 -11.705 18.076 1.00 91.62 205 LYS A N 1
ATOM 1663 C CA . LYS A 1 205 ? -21.529 -11.816 17.562 1.00 91.62 205 LYS A CA 1
ATOM 1664 C C . LYS A 1 205 ? -21.945 -10.606 16.722 1.00 91.62 205 LYS A C 1
ATOM 1666 O O . LYS A 1 205 ? -22.570 -10.794 15.685 1.00 91.62 205 LYS A O 1
ATOM 1671 N N . ASP A 1 206 ? -21.649 -9.397 17.192 1.00 89.31 206 ASP A N 1
ATOM 1672 C CA . ASP A 1 206 ? -22.050 -8.172 16.502 1.00 89.31 206 ASP A CA 1
ATOM 1673 C C . ASP A 1 206 ? -21.210 -8.001 15.235 1.00 89.31 206 ASP A C 1
ATOM 1675 O O . ASP A 1 206 ? -21.773 -7.827 14.165 1.00 89.31 206 ASP A O 1
ATOM 1679 N N . ILE A 1 207 ? -19.893 -8.217 15.320 1.00 87.69 207 ILE A N 1
ATOM 1680 C CA . ILE A 1 207 ? -18.992 -8.199 14.155 1.00 87.69 207 ILE A CA 1
ATOM 1681 C C . ILE A 1 207 ? -19.444 -9.205 13.082 1.00 87.69 207 ILE A C 1
ATOM 1683 O O . ILE A 1 207 ? -19.578 -8.854 11.912 1.00 87.69 207 ILE A O 1
ATOM 1687 N N . ALA A 1 208 ? -19.703 -10.458 13.472 1.00 87.38 208 ALA A N 1
ATOM 1688 C CA . ALA A 1 208 ? -20.117 -11.502 12.537 1.00 87.38 208 ALA A CA 1
ATOM 1689 C C . ALA A 1 208 ? -21.470 -11.197 11.887 1.00 87.38 208 ALA A C 1
ATOM 1691 O O . ALA A 1 208 ? -21.646 -11.485 10.704 1.00 87.38 208 ALA A O 1
ATOM 1692 N N . ARG A 1 209 ? -22.413 -10.616 12.641 1.00 89.38 209 ARG A N 1
ATOM 1693 C CA . ARG A 1 209 ? -23.714 -10.198 12.110 1.00 89.38 209 ARG A CA 1
ATOM 1694 C C . ARG A 1 209 ? -23.529 -9.164 11.008 1.00 89.38 209 ARG A C 1
ATOM 1696 O O . ARG A 1 209 ? -23.928 -9.435 9.883 1.00 89.38 209 ARG A O 1
ATOM 1703 N N . GLU A 1 210 ? -22.860 -8.054 11.307 1.00 89.12 210 GLU A N 1
ATOM 1704 C CA . GLU A 1 210 ? -22.721 -6.966 10.338 1.00 89.12 210 GLU A CA 1
ATOM 1705 C C . GLU A 1 210 ? -21.968 -7.408 9.069 1.00 89.12 210 GLU A C 1
ATOM 1707 O O . GLU A 1 210 ? -22.363 -7.073 7.956 1.00 89.12 210 GLU A O 1
ATOM 1712 N N . LEU A 1 211 ? -20.914 -8.225 9.208 1.00 85.75 211 LEU A N 1
ATOM 1713 C CA . LEU A 1 211 ? -20.199 -8.781 8.051 1.00 85.75 211 LEU A CA 1
ATOM 1714 C C . LEU A 1 211 ? -21.078 -9.732 7.225 1.00 85.75 211 LEU A C 1
ATOM 1716 O O . LEU A 1 211 ? -20.978 -9.752 5.999 1.00 85.75 211 LEU A O 1
ATOM 1720 N N . THR A 1 212 ? -21.935 -10.521 7.876 1.00 86.62 212 THR A N 1
ATOM 1721 C CA . THR A 1 212 ? -22.860 -11.431 7.183 1.00 86.62 212 THR A CA 1
ATOM 1722 C C . THR A 1 212 ? -23.931 -10.653 6.429 1.00 86.62 212 THR A C 1
ATOM 1724 O O . THR A 1 212 ? -24.247 -11.002 5.293 1.00 86.62 212 THR A O 1
ATOM 1727 N N . ASP A 1 213 ? -24.476 -9.605 7.042 1.00 87.81 213 ASP A N 1
ATOM 1728 C CA . ASP A 1 213 ? -25.502 -8.765 6.429 1.00 87.81 213 ASP A CA 1
ATOM 1729 C C . ASP A 1 213 ? -24.929 -8.022 5.214 1.00 87.81 213 ASP A C 1
ATOM 1731 O O . ASP A 1 213 ? -25.515 -8.080 4.133 1.00 87.81 213 ASP A O 1
ATOM 1735 N N . LEU A 1 214 ? -23.699 -7.508 5.320 1.00 84.19 214 LEU A N 1
ATOM 1736 C CA . LEU A 1 214 ? -22.971 -6.934 4.187 1.00 84.19 214 LEU A CA 1
ATOM 1737 C C . LEU A 1 214 ? -22.810 -7.913 3.009 1.00 84.19 214 LEU A C 1
ATOM 1739 O O . LEU A 1 214 ? -22.932 -7.526 1.847 1.00 84.19 214 LEU A O 1
ATOM 1743 N N . CYS A 1 215 ? -22.536 -9.190 3.294 1.00 76.25 215 CYS A N 1
ATOM 1744 C CA . CYS A 1 215 ? -22.415 -10.219 2.257 1.00 76.25 215 CYS A CA 1
ATOM 1745 C C . CYS A 1 215 ? -23.766 -10.584 1.620 1.00 76.25 215 CYS A C 1
ATOM 1747 O O . CYS A 1 215 ? -23.797 -11.032 0.476 1.00 76.25 215 CYS A O 1
ATOM 1749 N N . ARG A 1 216 ? -24.878 -10.429 2.349 1.00 80.81 216 ARG A N 1
ATOM 1750 C CA . ARG A 1 216 ? -26.231 -10.708 1.843 1.00 80.81 216 ARG A CA 1
ATOM 1751 C C . ARG A 1 216 ? -26.776 -9.592 0.969 1.00 80.81 216 ARG A C 1
ATOM 1753 O O . ARG A 1 216 ? -27.486 -9.885 0.025 1.00 80.81 216 ARG A O 1
ATOM 1760 N N . GLU A 1 217 ? -26.445 -8.339 1.258 1.00 76.19 217 GLU A N 1
ATOM 1761 C CA . GLU A 1 217 ? -26.904 -7.189 0.466 1.00 76.19 217 GLU A CA 1
ATOM 1762 C C . GLU A 1 217 ? -26.286 -7.124 -0.941 1.00 76.19 217 GLU A C 1
ATOM 1764 O O . GLU A 1 217 ? -26.738 -6.342 -1.777 1.00 76.19 217 GLU A O 1
ATOM 1769 N N . ARG A 1 218 ? -25.240 -7.917 -1.206 1.00 65.81 218 ARG A N 1
ATOM 1770 C CA . ARG A 1 218 ? -24.489 -7.899 -2.470 1.00 65.81 218 ARG A CA 1
ATOM 1771 C C . ARG A 1 218 ? -24.636 -9.145 -3.344 1.00 65.81 218 ARG A C 1
ATOM 1773 O O . ARG A 1 218 ? -24.089 -9.134 -4.444 1.00 65.81 218 ARG A O 1
ATOM 1780 N N . ASN A 1 219 ? -25.352 -10.167 -2.877 1.00 53.97 219 ASN A N 1
ATOM 1781 C CA . ASN A 1 219 ? -25.732 -11.355 -3.655 1.00 53.97 219 ASN A CA 1
ATOM 1782 C C . ASN A 1 219 ? -27.222 -11.303 -3.997 1.00 53.97 219 ASN A C 1
ATOM 1784 O O . ASN A 1 219 ? -27.586 -11.794 -5.085 1.00 53.97 219 ASN A O 1
#

Radius of gyration: 21.87 Å; chains: 1; bounding box: 47×44×74 Å